Protein AF-A2FEG2-F1 (afdb_monomer_lite)

Radius of gyration: 27.49 Å; chains: 1; bounding box: 78×42×92 Å

Organism: Trichomonas vaginalis (strain ATCC PRA-98 / G3) (NCBI:txid412133)

pLDDT: mean 90.42, std 10.62, range [37.28, 98.62]

Secondary structure (DSSP, 8-state):
--HHHHHHHHHHHHHHHHHHHHHHHHHHT-SS----S--BS--HHHHHHHHHHHHHHHHHHHGGGS-THHHHHHHHHHHHHHHHHHHHHTT--BSSHHHHHHHHHHHHHHHHHHHHHHHHHH-TTS-GGGHHHHHHHHHHHHHHHHHHHHHHHHHHHHHHTSPPTT-S-HHHHHHHTT-TT-HHHHHHHHHHHHHHT-HHHHSSHHHHHHHH-GGGGGGHHHHHHHHTT-GGGHHHHHHHHHHHHT-S---HHHHHHHHHHHHHHHHHHHHHHHHHHHHHHHHHHHHHHHHHTT--S-SS---

Foldseek 3Di:
DDPVVVVVVVVVVVVVLVCVVVVLLQQLLDLDPDPDPANFVDCVLVNLLVVLVVVLVVVVVVCVVDDPVSNVVSLVVNLVSLVVSLVLLLLPGGLDLLVSLQVNLVSQLSNQLSVVVVVCVVDVVDDPVCSVVSSVVSSVVSSVVSSVSSVVVLVVLLVLLADDPPDPDLLVSLVVVVCLVDLSSLLSSQSSCLSVVRVCVVVCVSVVSLLPDPSNLVNLSVSLSSLLVPLVSLVSNVSSLVSLVPDPDDDPSSVSSSVNSVVSNVVSVVVVVVVVVVVVVVVVVVVVVCVVVCDDPDPPDDD

Sequence (303 aa):
MSISEIVVGFISYILFTYVFTAGILLKSRSVVLTNLTFPLFDSTPIVIWVLMTSFGCILSAIFKYFDTYFYVILGVVHLITTLYVCYLLTFIVFYDIWRNSICLSIGITTCALDLNFFALYGAKSLTYNYTIFVFLLVLIIAYICTTIYFVKKVKKIKNQLSYQEGVTSASEYIASLNIDTSSRRAMMYIVVGLARLGDYFVDGSLVDYIINNSSLNSTLAMLLQVVTFFPSESRKMDVLYKKLVMKRKLSFADRFLIYQVYRIKTRRLVSDTKDTLETYNKLKQKNDECKNIGCPKVCLAQT

Structure (mmCIF, N/CA/C/O backbone):
data_AF-A2FEG2-F1
#
_entry.id   AF-A2FEG2-F1
#
loop_
_atom_site.group_PDB
_atom_site.id
_atom_site.type_symbol
_atom_site.label_atom_id
_atom_site.label_alt_id
_atom_site.label_comp_id
_atom_site.label_asym_id
_atom_site.label_entity_id
_atom_site.label_seq_id
_atom_site.pdbx_PDB_ins_code
_atom_site.Cartn_x
_atom_site.Cartn_y
_atom_site.Cartn_z
_atom_site.occupancy
_atom_site.B_iso_or_equiv
_atom_site.auth_seq_id
_atom_site.auth_comp_id
_atom_site.auth_asym_id
_ato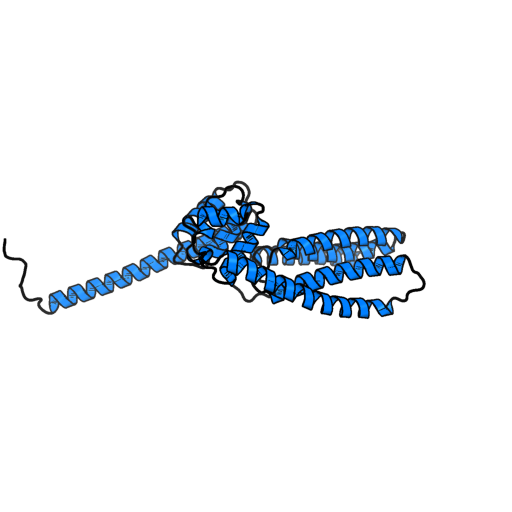m_site.auth_atom_id
_atom_site.pdbx_PDB_model_num
ATOM 1 N N . MET A 1 1 ? 6.860 15.448 -33.622 1.00 72.88 1 MET A N 1
ATOM 2 C CA . MET A 1 1 ? 6.117 15.813 -32.403 1.00 72.88 1 MET A CA 1
ATOM 3 C C . MET A 1 1 ? 6.252 17.311 -32.244 1.00 72.88 1 MET A C 1
ATOM 5 O O . MET A 1 1 ? 7.380 17.801 -32.241 1.00 72.88 1 MET A O 1
ATOM 9 N N . SER A 1 2 ? 5.140 18.038 -32.259 1.00 91.50 2 SER A N 1
ATOM 10 C CA . SER A 1 2 ? 5.163 19.497 -32.116 1.00 91.50 2 SER A CA 1
ATOM 11 C C . SER A 1 2 ? 5.507 19.884 -30.667 1.00 91.50 2 SER A C 1
ATOM 13 O O . SER A 1 2 ? 5.236 19.129 -29.734 1.00 91.50 2 SER A O 1
ATOM 15 N N . ILE A 1 3 ? 6.127 21.050 -30.445 1.00 91.12 3 ILE A N 1
ATOM 16 C CA . ILE A 1 3 ? 6.458 21.528 -29.084 1.00 91.12 3 ILE A CA 1
ATOM 17 C C . ILE A 1 3 ? 5.183 21.646 -28.229 1.00 91.12 3 ILE A C 1
ATOM 19 O O . ILE A 1 3 ? 5.195 21.326 -27.042 1.00 91.12 3 ILE A O 1
ATOM 23 N N . SER A 1 4 ? 4.063 22.034 -28.844 1.00 93.75 4 SER A N 1
ATOM 24 C CA . SER A 1 4 ? 2.752 22.104 -28.197 1.00 93.75 4 SER A CA 1
ATOM 25 C C . SER A 1 4 ? 2.272 20.746 -27.677 1.00 93.75 4 SER A C 1
ATOM 27 O O . SER A 1 4 ? 1.787 20.684 -26.551 1.00 93.75 4 SER A O 1
ATOM 29 N N . GLU A 1 5 ? 2.447 19.653 -28.430 1.00 92.69 5 GLU A N 1
ATOM 30 C CA . GLU A 1 5 ? 2.093 18.296 -27.975 1.00 92.69 5 GLU A CA 1
ATOM 31 C C . GLU A 1 5 ? 2.861 17.897 -26.709 1.00 92.69 5 GLU A C 1
ATOM 33 O O . GLU A 1 5 ? 2.271 17.351 -25.776 1.00 92.69 5 GLU A O 1
ATOM 38 N N . ILE A 1 6 ? 4.161 18.206 -26.649 1.00 89.75 6 ILE A N 1
ATOM 39 C CA . ILE A 1 6 ? 5.011 17.893 -25.489 1.00 89.75 6 ILE A CA 1
ATOM 40 C C . ILE A 1 6 ? 4.541 18.676 -24.260 1.00 89.75 6 ILE A C 1
ATOM 42 O O . ILE A 1 6 ? 4.375 18.100 -23.184 1.00 89.75 6 ILE A O 1
ATOM 46 N N . VAL A 1 7 ? 4.288 19.978 -24.423 1.00 93.31 7 VAL A N 1
ATOM 47 C CA . VAL A 1 7 ? 3.825 20.849 -23.332 1.00 93.31 7 VAL A CA 1
ATOM 48 C C . VAL A 1 7 ? 2.463 20.390 -22.807 1.00 93.31 7 VAL A C 1
ATOM 50 O O . VAL A 1 7 ? 2.292 20.229 -21.597 1.00 93.31 7 VAL A O 1
ATOM 53 N N . VAL A 1 8 ? 1.505 20.115 -23.698 1.00 95.75 8 VAL A N 1
ATOM 54 C CA . VAL A 1 8 ? 0.165 19.639 -23.317 1.00 95.75 8 VAL A CA 1
ATOM 55 C C . VAL A 1 8 ? 0.238 18.270 -22.634 1.00 95.75 8 VAL A C 1
ATOM 57 O O . VAL A 1 8 ? -0.416 18.063 -21.607 1.00 95.75 8 VAL A O 1
ATOM 60 N N . GLY A 1 9 ? 1.057 17.350 -23.150 1.00 93.31 9 GLY A N 1
ATOM 61 C CA . GLY A 1 9 ? 1.268 16.032 -22.551 1.00 93.31 9 GLY A CA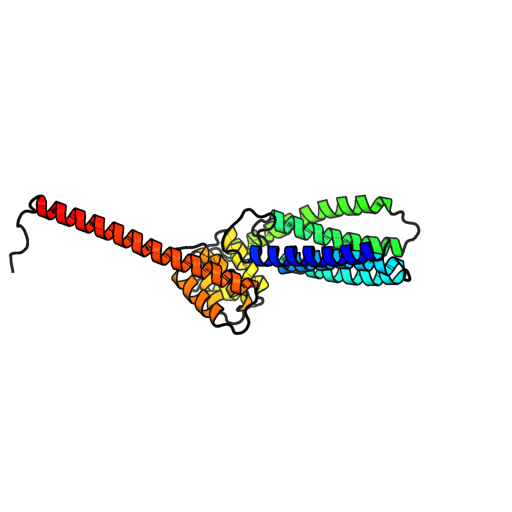 1
ATOM 62 C C . GLY A 1 9 ? 1.862 16.116 -21.144 1.00 93.31 9 GLY A C 1
ATOM 63 O O . GLY A 1 9 ? 1.381 15.445 -20.229 1.00 93.31 9 GLY A O 1
ATOM 64 N N . PHE A 1 10 ? 2.847 16.992 -20.937 1.00 93.44 10 PHE A N 1
ATOM 65 C CA . PHE A 1 10 ? 3.477 17.196 -19.633 1.00 93.44 10 PHE A CA 1
ATOM 66 C C . PHE A 1 10 ? 2.510 17.788 -18.596 1.00 93.44 10 PHE A C 1
ATOM 68 O O . PHE A 1 10 ? 2.412 17.273 -17.480 1.00 93.44 10 PHE A O 1
ATOM 75 N N . ILE A 1 11 ? 1.741 18.818 -18.971 1.00 96.56 11 ILE A N 1
ATOM 76 C CA . ILE A 1 11 ? 0.713 19.407 -18.095 1.00 96.56 11 ILE A CA 1
ATOM 77 C C . ILE A 1 11 ? -0.341 18.356 -17.730 1.00 96.56 11 ILE A C 1
ATOM 79 O O . ILE A 1 11 ? -0.701 18.215 -16.558 1.00 96.56 11 ILE A O 1
ATOM 83 N N . SER A 1 12 ? -0.795 17.578 -18.717 1.00 96.25 12 SER A N 1
ATOM 84 C CA . SER A 1 12 ? -1.767 16.502 -18.503 1.00 96.25 12 SER A CA 1
ATOM 85 C C . SER A 1 12 ? -1.227 15.458 -17.527 1.00 96.25 12 SER A C 1
ATOM 87 O O . SER A 1 12 ? -1.922 15.084 -16.584 1.00 96.25 12 SER A O 1
ATOM 89 N N . TYR A 1 13 ? 0.028 15.033 -17.692 1.00 95.69 13 TYR A N 1
ATOM 90 C CA . TYR A 1 13 ? 0.677 14.080 -16.793 1.00 95.69 13 TYR A CA 1
ATOM 91 C C . TYR A 1 13 ? 0.739 14.585 -15.345 1.00 95.69 13 TYR A C 1
ATOM 93 O O . TYR A 1 13 ? 0.378 13.840 -14.429 1.00 95.69 13 TYR A O 1
ATOM 101 N N . ILE A 1 14 ? 1.137 15.845 -15.127 1.00 96.81 14 ILE A N 1
ATOM 102 C CA . ILE A 1 14 ? 1.163 16.450 -13.785 1.00 96.81 14 ILE A CA 1
ATOM 103 C C . ILE A 1 14 ? -0.236 16.439 -13.170 1.00 96.81 14 ILE A C 1
ATOM 105 O O . ILE A 1 14 ? -0.399 16.024 -12.020 1.00 96.81 14 ILE A O 1
ATOM 109 N N . LEU A 1 15 ? -1.249 16.857 -13.933 1.00 97.44 15 LEU A N 1
ATOM 110 C CA . LEU A 1 15 ? -2.626 16.911 -13.455 1.00 97.44 15 LEU A CA 1
ATOM 111 C C . LEU A 1 15 ? -3.149 15.517 -13.084 1.00 97.44 15 LEU A C 1
ATOM 113 O O . LEU A 1 15 ? -3.659 15.334 -11.978 1.00 97.44 15 LEU A O 1
ATOM 117 N N . PHE A 1 16 ? -2.983 14.523 -13.962 1.00 96.62 16 PHE A N 1
ATOM 118 C CA . PHE A 1 16 ? -3.407 13.145 -13.693 1.00 96.62 16 PHE A CA 1
ATOM 119 C C . PHE A 1 16 ? -2.696 12.562 -12.476 1.00 96.62 16 PHE A C 1
ATOM 121 O O . PHE A 1 16 ? -3.336 11.964 -11.612 1.00 96.62 16 PHE A O 1
ATOM 128 N N . THR A 1 17 ? -1.390 12.785 -12.375 1.00 96.06 17 THR A N 1
ATOM 129 C CA . THR A 1 17 ? -0.574 12.319 -11.257 1.00 96.06 17 THR A CA 1
ATOM 130 C C . THR A 1 17 ? -1.013 12.941 -9.933 1.00 96.06 17 THR A C 1
ATOM 132 O O . THR A 1 17 ? -1.137 12.242 -8.920 1.00 96.06 17 THR A O 1
ATOM 135 N N . TYR A 1 18 ? -1.297 14.244 -9.938 1.00 96.50 18 TYR A N 1
ATOM 136 C CA . TYR A 1 18 ? -1.800 14.961 -8.774 1.00 96.50 18 TYR A CA 1
ATOM 137 C C . TYR A 1 18 ? -3.180 14.448 -8.352 1.00 96.50 18 TYR A C 1
ATOM 139 O O . TYR A 1 18 ? -3.365 14.081 -7.191 1.00 96.50 18 TYR A O 1
ATOM 147 N N . VAL A 1 19 ? -4.130 14.357 -9.290 1.00 96.44 19 VAL A N 1
ATOM 148 C CA . VAL A 1 19 ? -5.492 13.865 -9.023 1.00 96.44 19 VAL A CA 1
ATOM 149 C C . VAL A 1 19 ? -5.460 12.424 -8.514 1.00 96.44 19 VAL A C 1
ATOM 151 O O . VAL A 1 19 ? -6.143 12.105 -7.538 1.00 96.44 19 VAL A O 1
ATOM 154 N N . PHE A 1 20 ? -4.637 11.564 -9.118 1.00 95.31 20 PHE A N 1
ATOM 155 C CA . PHE A 1 20 ? -4.449 10.187 -8.671 1.00 95.31 20 PHE A CA 1
ATOM 156 C C . PHE A 1 20 ? -3.902 10.129 -7.241 1.00 95.31 20 PHE A C 1
ATOM 158 O O . PHE A 1 20 ? -4.501 9.483 -6.379 1.00 95.31 20 PHE A O 1
ATOM 165 N N . THR A 1 21 ? -2.805 10.842 -6.971 1.00 95.00 21 THR A N 1
ATOM 166 C CA . THR A 1 21 ? -2.125 10.823 -5.667 1.00 95.00 21 THR A CA 1
ATOM 167 C C . THR A 1 21 ? -3.010 11.409 -4.570 1.00 95.00 21 THR A C 1
ATOM 169 O O . THR A 1 21 ? -3.198 10.786 -3.525 1.00 95.00 21 THR A O 1
ATOM 172 N N . ALA A 1 22 ? -3.623 12.570 -4.807 1.00 94.88 22 ALA A N 1
ATOM 173 C CA . ALA A 1 22 ? -4.565 13.170 -3.868 1.00 94.88 22 ALA A CA 1
ATOM 174 C C . ALA A 1 22 ? -5.774 12.251 -3.641 1.00 94.88 22 ALA A C 1
ATOM 176 O O . ALA A 1 22 ? -6.157 11.995 -2.498 1.00 94.88 22 ALA A O 1
ATOM 177 N N . GLY A 1 23 ? -6.334 11.691 -4.716 1.00 93.69 23 GLY A N 1
ATOM 178 C CA . GLY A 1 23 ? -7.472 10.784 -4.655 1.00 93.69 23 GLY A CA 1
ATOM 179 C C . GLY A 1 23 ? -7.190 9.534 -3.824 1.00 93.69 23 GLY A C 1
ATOM 180 O O . GLY A 1 23 ? -7.991 9.195 -2.952 1.00 93.69 23 GLY A O 1
ATOM 181 N N . ILE A 1 24 ? -6.060 8.856 -4.047 1.00 93.12 24 ILE A N 1
ATOM 182 C CA . ILE A 1 24 ? -5.718 7.631 -3.312 1.00 93.12 24 ILE A CA 1
ATOM 183 C C . ILE A 1 24 ? -5.324 7.917 -1.858 1.00 93.12 24 ILE A C 1
ATOM 185 O O . ILE A 1 24 ? -5.723 7.163 -0.970 1.00 93.12 24 ILE A O 1
ATOM 189 N N . LEU A 1 25 ? -4.634 9.032 -1.584 1.00 92.56 25 LEU A N 1
ATOM 190 C CA . LEU A 1 25 ? -4.313 9.464 -0.219 1.00 92.56 25 LEU A CA 1
ATOM 191 C C . LEU A 1 25 ? -5.591 9.713 0.589 1.00 92.56 25 LEU A C 1
ATOM 193 O O . LEU A 1 25 ? -5.758 9.140 1.668 1.00 92.56 25 LEU A O 1
ATOM 197 N N . LEU A 1 26 ? -6.520 10.505 0.044 1.00 92.56 26 LEU A N 1
ATOM 198 C CA . LEU A 1 26 ? -7.795 10.816 0.696 1.00 92.56 26 LEU A CA 1
ATOM 199 C C . LEU A 1 26 ? -8.659 9.563 0.878 1.00 92.56 26 LEU A C 1
ATOM 201 O O . LEU A 1 26 ? -9.206 9.348 1.959 1.00 92.56 26 LEU A O 1
ATOM 205 N N . LYS A 1 27 ? -8.738 8.700 -0.143 1.00 91.50 27 LYS A N 1
ATOM 206 C CA . LYS A 1 27 ? -9.468 7.424 -0.061 1.00 91.50 27 LYS A CA 1
ATOM 207 C C . LYS A 1 27 ? -8.889 6.504 1.015 1.00 91.50 27 LYS A C 1
ATOM 209 O O . LYS A 1 27 ? -9.656 5.947 1.794 1.00 91.50 27 LYS A O 1
ATOM 214 N N . SER A 1 28 ? -7.561 6.400 1.108 1.00 91.12 28 SER A N 1
ATOM 215 C CA . SER A 1 28 ? -6.892 5.544 2.100 1.00 91.12 28 SER A CA 1
ATOM 216 C C . SER A 1 28 ? -7.115 5.987 3.549 1.00 91.12 28 SER A C 1
ATOM 218 O O . SER A 1 28 ? -7.099 5.164 4.462 1.00 91.12 28 SER A O 1
ATOM 220 N N . ARG A 1 29 ? -7.386 7.281 3.761 1.00 91.31 29 ARG A N 1
ATOM 221 C CA . ARG A 1 29 ? -7.702 7.876 5.068 1.00 91.31 29 ARG A CA 1
ATOM 222 C C . ARG A 1 29 ? -9.195 8.091 5.312 1.00 91.31 29 ARG A C 1
ATOM 224 O O . ARG A 1 29 ? -9.559 8.715 6.303 1.00 91.31 29 ARG A O 1
ATOM 231 N N . SER A 1 30 ? -10.059 7.575 4.442 1.00 91.50 30 SER A N 1
ATOM 232 C CA . SER A 1 30 ? -11.500 7.728 4.602 1.00 91.50 30 SER A CA 1
ATOM 233 C C . SER A 1 30 ? -12.045 6.852 5.733 1.00 91.50 30 SER A C 1
ATOM 235 O O . SER A 1 30 ? -11.798 5.647 5.780 1.00 91.50 30 SER A O 1
ATOM 237 N N . VAL A 1 31 ? -12.864 7.435 6.607 1.00 89.06 31 VAL A N 1
ATOM 238 C CA . VAL A 1 31 ? -13.652 6.719 7.638 1.00 89.06 31 VAL A CA 1
ATOM 239 C C . VAL A 1 31 ? -14.919 6.055 7.084 1.00 89.06 31 VAL A C 1
ATOM 241 O O . VAL A 1 31 ? -15.768 5.594 7.842 1.00 89.06 31 VAL A O 1
ATOM 244 N N . VAL A 1 32 ? -15.086 6.028 5.762 1.00 85.38 32 VAL A N 1
ATOM 245 C CA . VAL A 1 32 ? -16.184 5.319 5.102 1.00 85.38 32 VAL A CA 1
ATOM 246 C C . VAL A 1 32 ? -15.598 4.133 4.354 1.00 85.38 32 VAL A C 1
ATOM 248 O O . VAL A 1 32 ? -14.846 4.318 3.392 1.00 85.38 32 VAL A O 1
ATOM 251 N N . LEU A 1 33 ? -15.975 2.925 4.781 1.00 76.69 33 LEU A N 1
ATOM 252 C CA . LEU A 1 33 ? -15.709 1.696 4.041 1.00 76.69 33 LEU A CA 1
ATOM 253 C C . LEU A 1 33 ? -16.520 1.742 2.748 1.00 76.69 33 LEU A C 1
ATOM 255 O O . LEU A 1 33 ? -17.705 1.434 2.703 1.00 76.69 33 LEU A O 1
ATOM 259 N N . THR A 1 34 ? -15.876 2.217 1.695 1.00 74.12 34 THR A N 1
ATOM 260 C CA . THR A 1 34 ? -16.434 2.233 0.349 1.00 74.12 34 THR A CA 1
ATOM 261 C C . THR A 1 34 ? -15.883 1.026 -0.393 1.00 74.12 34 THR A C 1
ATOM 263 O O . THR A 1 34 ? -14.714 0.675 -0.221 1.00 74.12 34 THR A O 1
ATOM 266 N N . ASN A 1 35 ? -16.711 0.385 -1.224 1.00 72.12 35 ASN A N 1
ATOM 267 C CA . ASN A 1 35 ? -16.273 -0.702 -2.101 1.00 72.12 35 ASN A CA 1
ATOM 268 C C . ASN A 1 35 ? -15.453 -0.129 -3.270 1.00 72.12 35 ASN A C 1
ATOM 270 O O . ASN A 1 35 ? -15.863 -0.135 -4.427 1.00 72.12 35 ASN A O 1
ATOM 274 N N . LEU A 1 36 ? -14.320 0.481 -2.934 1.00 74.06 36 LEU A N 1
ATOM 275 C CA . LEU A 1 36 ? -13.374 1.026 -3.887 1.00 74.06 36 LEU A CA 1
ATOM 276 C C . LEU A 1 36 ? -12.556 -0.112 -4.488 1.00 74.06 36 LEU A C 1
ATOM 278 O O . LEU A 1 36 ? -12.330 -1.149 -3.857 1.00 74.06 36 LEU A O 1
ATOM 282 N N . THR A 1 37 ? -12.030 0.142 -5.684 1.00 69.62 37 THR A N 1
ATOM 283 C CA . THR A 1 37 ? -11.063 -0.730 -6.361 1.00 69.62 37 THR A CA 1
ATOM 284 C C . THR A 1 37 ? -9.875 -1.067 -5.455 1.00 69.62 37 THR A C 1
ATOM 286 O O . THR A 1 37 ? -9.398 -2.197 -5.457 1.00 69.62 37 THR A O 1
ATOM 289 N N . PHE A 1 38 ? -9.447 -0.107 -4.623 1.00 73.75 38 PHE A N 1
ATOM 290 C CA . PHE A 1 38 ? -8.316 -0.250 -3.710 1.00 73.75 38 PHE A CA 1
ATOM 291 C C . PHE A 1 38 ? -8.652 0.271 -2.304 1.00 73.75 38 PHE A C 1
ATOM 293 O O . PHE A 1 38 ? -8.465 1.452 -2.011 1.00 73.75 38 PHE A O 1
ATOM 300 N N . PRO A 1 39 ? -9.162 -0.583 -1.416 1.00 82.94 39 PRO A N 1
ATOM 301 C CA . PRO A 1 39 ? -9.424 -0.237 -0.046 1.00 82.94 39 PRO A CA 1
ATOM 302 C C . PRO A 1 39 ? -8.238 -0.684 0.787 1.00 82.94 39 PRO A C 1
ATOM 304 O O . PRO A 1 39 ? -7.954 -1.865 1.008 1.00 82.94 39 PRO A O 1
ATOM 307 N N . LEU A 1 40 ? -7.491 0.324 1.166 1.00 89.81 40 LEU A N 1
ATOM 308 C CA . LEU A 1 40 ? -6.163 0.184 1.696 1.00 89.81 40 LEU A CA 1
ATOM 309 C C . LEU A 1 40 ? -5.988 1.271 2.743 1.00 89.81 40 LEU A C 1
ATOM 311 O O . LEU A 1 40 ? -6.489 2.381 2.568 1.00 89.81 40 LEU A O 1
ATOM 315 N N . PHE A 1 41 ? -5.281 0.957 3.819 1.00 85.94 41 PHE A N 1
ATOM 316 C CA . PHE A 1 41 ? -5.027 1.928 4.884 1.00 85.94 41 PHE A CA 1
ATOM 317 C C . PHE A 1 41 ? -3.686 2.664 4.711 1.00 85.94 41 PHE A C 1
ATOM 319 O O . PHE A 1 41 ? -3.469 3.707 5.335 1.00 85.94 41 PHE A O 1
ATOM 326 N N . ASP A 1 42 ? -2.793 2.142 3.863 1.00 90.50 42 ASP A N 1
ATOM 327 C CA . ASP A 1 42 ? -1.518 2.765 3.494 1.00 90.50 42 ASP A CA 1
ATOM 328 C C . ASP A 1 42 ? -1.348 2.817 1.968 1.00 90.50 42 ASP A C 1
ATOM 330 O O . ASP A 1 42 ? -1.072 1.813 1.318 1.00 90.50 42 ASP A O 1
ATOM 334 N N . SER A 1 43 ? -1.526 4.002 1.382 1.00 93.31 43 SER A N 1
ATOM 335 C CA . SER A 1 43 ? -1.426 4.244 -0.070 1.00 93.31 43 SER A CA 1
ATOM 336 C C . SER A 1 43 ? 0.006 4.310 -0.576 1.00 93.31 43 SER A C 1
ATOM 338 O O . SER A 1 43 ? 0.215 4.243 -1.788 1.00 93.31 43 SER A O 1
ATOM 340 N N . THR A 1 44 ? 0.986 4.389 0.324 1.00 94.19 44 THR A N 1
ATOM 341 C CA . THR A 1 44 ? 2.402 4.582 0.001 1.00 94.19 44 THR A CA 1
ATOM 342 C C . THR A 1 44 ? 2.930 3.644 -1.094 1.00 94.19 44 THR A C 1
ATOM 344 O O . THR A 1 44 ? 3.437 4.160 -2.090 1.00 94.19 44 THR A O 1
ATOM 347 N N . PRO A 1 45 ? 2.808 2.301 -0.995 1.00 96.06 45 PRO A N 1
ATOM 348 C CA . PRO A 1 45 ? 3.349 1.404 -2.019 1.00 96.06 45 PRO A CA 1
ATOM 349 C C . PRO A 1 45 ? 2.717 1.613 -3.397 1.00 96.06 45 PRO A C 1
ATOM 351 O O . PRO A 1 45 ? 3.419 1.570 -4.400 1.00 96.06 45 PRO A O 1
ATOM 354 N N . ILE A 1 46 ? 1.410 1.882 -3.451 1.00 95.75 46 ILE A N 1
ATOM 355 C CA . ILE A 1 46 ? 0.687 2.087 -4.713 1.00 95.75 46 ILE A CA 1
ATOM 356 C C . ILE A 1 46 ? 1.059 3.430 -5.346 1.00 95.75 46 ILE A C 1
ATOM 358 O O . ILE A 1 46 ? 1.281 3.495 -6.552 1.00 95.75 46 ILE A O 1
ATOM 362 N N . VAL A 1 47 ? 1.180 4.488 -4.539 1.00 96.12 47 VAL A N 1
ATOM 363 C CA . VAL A 1 47 ? 1.624 5.808 -5.010 1.00 96.12 47 VAL A CA 1
ATOM 364 C C . VAL A 1 47 ? 3.046 5.731 -5.556 1.00 96.12 47 VAL A C 1
ATOM 366 O O . VAL A 1 47 ? 3.268 6.144 -6.689 1.00 96.12 47 VAL A O 1
ATOM 369 N N . ILE A 1 48 ? 3.992 5.165 -4.796 1.00 97.31 48 ILE A N 1
ATOM 370 C CA . ILE A 1 48 ? 5.387 5.024 -5.244 1.00 97.31 48 ILE A CA 1
ATOM 371 C C . ILE A 1 48 ? 5.439 4.251 -6.558 1.00 97.31 48 ILE A C 1
ATOM 373 O O . ILE A 1 48 ? 6.101 4.691 -7.491 1.00 97.31 48 ILE A O 1
ATOM 377 N N . TRP A 1 49 ? 4.713 3.137 -6.655 1.00 96.50 49 TRP A N 1
ATOM 378 C CA . TRP A 1 49 ? 4.716 2.321 -7.860 1.00 96.50 49 TRP A CA 1
ATOM 379 C C . TRP A 1 49 ? 4.208 3.082 -9.086 1.00 96.50 49 TRP A C 1
ATOM 381 O O . TRP A 1 49 ? 4.916 3.174 -10.087 1.00 96.50 49 TRP A O 1
ATOM 391 N N . VAL A 1 50 ? 3.018 3.683 -9.001 1.00 95.69 50 VAL A N 1
ATOM 392 C CA . VAL A 1 50 ? 2.420 4.396 -10.139 1.00 95.69 50 VAL A CA 1
ATOM 393 C C . VAL A 1 50 ? 3.282 5.583 -10.562 1.00 95.69 50 VAL A C 1
ATOM 395 O O . VAL A 1 50 ? 3.519 5.756 -11.757 1.00 95.69 50 VAL A O 1
ATOM 398 N N . LEU A 1 51 ? 3.798 6.366 -9.609 1.00 96.69 51 LEU A N 1
ATOM 399 C CA . LEU A 1 51 ? 4.687 7.493 -9.903 1.00 96.69 51 LEU A CA 1
ATOM 400 C C . LEU A 1 51 ? 5.970 7.035 -10.594 1.00 96.69 51 LEU A C 1
ATOM 402 O O . LEU A 1 51 ? 6.359 7.608 -11.606 1.00 96.69 51 LEU A O 1
ATOM 406 N N . MET A 1 52 ? 6.615 5.993 -10.074 1.00 96.62 52 MET A N 1
ATOM 407 C CA . MET A 1 52 ? 7.912 5.545 -10.575 1.00 96.62 52 MET A CA 1
ATOM 408 C C . MET A 1 52 ? 7.809 4.873 -11.938 1.00 96.62 52 MET A C 1
ATOM 410 O O . MET A 1 52 ? 8.632 5.154 -12.807 1.00 96.62 52 MET A O 1
ATOM 414 N N . THR A 1 53 ? 6.790 4.044 -12.168 1.00 96.06 53 THR A N 1
ATOM 415 C CA . THR A 1 53 ? 6.581 3.415 -13.478 1.00 96.06 53 THR A CA 1
ATOM 416 C C . THR A 1 53 ? 6.173 4.448 -14.528 1.00 96.06 53 THR A C 1
ATOM 418 O O . THR A 1 53 ? 6.745 4.464 -15.614 1.00 96.06 53 THR A O 1
ATOM 421 N N . SER A 1 54 ? 5.247 5.360 -14.214 1.00 96.50 54 SER A N 1
ATOM 422 C CA . SER A 1 54 ? 4.817 6.382 -15.181 1.00 96.50 54 SER A CA 1
ATOM 423 C C . SER A 1 54 ? 5.914 7.408 -15.492 1.00 96.50 54 SER A C 1
ATOM 425 O O . SER A 1 54 ? 6.131 7.738 -16.660 1.00 96.50 54 SER A O 1
ATOM 427 N N . PHE A 1 55 ? 6.684 7.835 -14.487 1.00 95.69 55 PHE A N 1
ATOM 428 C CA . PHE A 1 55 ? 7.870 8.663 -14.697 1.00 95.69 55 PHE A CA 1
ATOM 429 C C . PHE A 1 55 ? 8.954 7.916 -15.485 1.00 95.69 55 PHE A C 1
ATOM 431 O O . PHE A 1 55 ? 9.563 8.488 -16.390 1.00 95.69 55 PHE A O 1
ATOM 438 N N . GLY A 1 56 ? 9.142 6.623 -15.208 1.00 95.75 56 GLY A N 1
ATOM 439 C CA . GLY A 1 56 ? 10.022 5.742 -15.972 1.00 95.75 56 GLY A CA 1
ATOM 440 C C . GLY A 1 56 ? 9.649 5.681 -17.454 1.00 95.75 56 GLY A C 1
ATOM 441 O O . GLY A 1 56 ? 10.529 5.794 -18.305 1.00 95.75 56 GLY A O 1
ATOM 442 N N . CYS A 1 57 ? 8.356 5.610 -17.791 1.00 94.94 57 CYS A N 1
ATOM 443 C CA . CYS A 1 57 ? 7.900 5.677 -19.182 1.00 94.94 57 CYS A CA 1
ATOM 444 C C . CYS A 1 57 ? 8.305 6.997 -19.860 1.00 94.94 57 CYS A C 1
ATOM 446 O O . CYS A 1 57 ? 8.816 6.970 -20.981 1.00 94.94 57 CYS A O 1
ATOM 448 N N . ILE A 1 58 ? 8.151 8.140 -19.182 1.00 94.19 58 ILE A N 1
ATOM 449 C CA . ILE A 1 58 ? 8.564 9.451 -19.717 1.00 94.19 58 ILE A CA 1
ATOM 450 C C . ILE A 1 58 ? 10.080 9.491 -19.937 1.00 94.19 58 ILE A C 1
ATOM 452 O O . ILE A 1 58 ? 10.535 9.847 -21.026 1.00 94.19 58 ILE A O 1
ATOM 456 N N . LEU A 1 59 ? 10.868 9.076 -18.940 1.00 95.25 59 LEU A N 1
ATOM 457 C CA . LEU A 1 59 ? 12.325 9.026 -19.065 1.00 95.25 59 LEU A CA 1
ATOM 458 C C . LEU A 1 59 ? 12.773 8.092 -20.191 1.00 95.25 59 LEU A C 1
ATOM 460 O O . LEU A 1 59 ? 13.675 8.447 -20.943 1.00 95.25 59 LEU A O 1
ATOM 464 N N . SER A 1 60 ? 12.115 6.945 -20.370 1.00 94.75 60 SER A N 1
ATOM 465 C CA . SER A 1 60 ? 12.438 6.000 -21.446 1.00 94.75 60 SER A CA 1
ATOM 466 C C . SER A 1 60 ? 12.235 6.597 -22.846 1.00 94.75 60 SER A C 1
ATOM 468 O O . SER A 1 60 ? 12.985 6.279 -23.772 1.00 94.75 60 SER A O 1
ATOM 470 N N . ALA A 1 61 ? 11.262 7.503 -22.999 1.00 92.25 61 ALA A N 1
ATOM 471 C CA . ALA A 1 61 ? 11.029 8.221 -24.247 1.00 92.25 61 ALA A CA 1
ATOM 472 C C . ALA A 1 61 ? 12.115 9.279 -24.503 1.00 92.25 61 ALA A C 1
ATOM 474 O O . ALA A 1 61 ? 12.565 9.427 -25.637 1.00 92.25 61 ALA A O 1
ATOM 475 N N . ILE A 1 62 ? 12.571 9.973 -23.454 1.00 92.25 62 ILE A N 1
ATOM 476 C CA . ILE A 1 62 ? 13.670 10.950 -23.535 1.00 92.25 62 ILE A CA 1
ATOM 477 C C . ILE A 1 62 ? 15.001 10.243 -23.823 1.00 92.25 62 ILE A C 1
ATOM 479 O O . ILE A 1 62 ? 15.760 10.679 -24.685 1.00 92.25 62 ILE A O 1
ATOM 483 N N . PHE A 1 63 ? 15.273 9.117 -23.163 1.00 95.19 63 PHE A N 1
ATOM 484 C CA . PHE A 1 63 ? 16.510 8.347 -23.332 1.00 95.19 63 PHE A CA 1
ATOM 485 C C . PHE A 1 63 ? 16.667 7.713 -24.713 1.00 95.19 63 PHE A C 1
ATOM 487 O O . PHE A 1 63 ? 17.765 7.296 -25.060 1.00 95.19 63 PHE A O 1
ATOM 494 N N . LYS A 1 64 ? 15.627 7.746 -25.554 1.00 92.88 64 LYS A N 1
ATOM 495 C CA . LYS A 1 64 ? 15.721 7.342 -26.962 1.00 92.88 64 LYS A CA 1
ATOM 496 C C . LYS A 1 64 ? 16.687 8.207 -27.772 1.00 92.88 64 LYS A C 1
ATOM 498 O O . LYS A 1 64 ? 17.197 7.748 -28.788 1.00 92.88 64 LYS A O 1
ATOM 503 N N . TYR A 1 65 ? 16.920 9.446 -27.337 1.00 94.44 65 TYR A N 1
ATOM 504 C CA . TYR A 1 65 ? 17.868 10.370 -27.968 1.00 94.44 65 TYR A CA 1
ATOM 505 C C . TYR A 1 65 ? 19.303 10.217 -27.450 1.00 94.44 65 TYR A C 1
ATOM 507 O O . TYR A 1 65 ? 20.199 10.897 -27.941 1.00 94.44 65 TYR A O 1
ATOM 515 N N . PHE A 1 66 ? 19.516 9.355 -26.456 1.00 96.06 66 PHE A N 1
ATOM 516 C CA . PHE A 1 66 ? 20.808 9.112 -25.832 1.00 96.06 66 PHE A CA 1
ATOM 517 C C . PHE A 1 66 ? 21.288 7.688 -26.126 1.00 96.06 66 PHE A C 1
ATOM 519 O O . PHE A 1 66 ? 20.579 6.866 -26.710 1.00 96.06 66 PHE A O 1
ATOM 526 N N . ASP A 1 67 ? 22.509 7.390 -25.695 1.00 96.62 67 ASP A N 1
ATOM 527 C CA . ASP A 1 67 ? 23.095 6.068 -25.845 1.00 96.62 67 ASP A CA 1
ATOM 528 C C . ASP A 1 67 ? 22.328 4.989 -25.071 1.00 96.62 67 ASP A C 1
ATOM 530 O O . ASP A 1 67 ? 21.716 5.209 -24.022 1.00 96.62 67 ASP A O 1
ATOM 534 N N . THR A 1 68 ? 22.420 3.759 -25.569 1.00 93.81 68 THR A N 1
ATOM 535 C CA . THR A 1 68 ? 21.647 2.615 -25.065 1.00 93.81 68 THR A CA 1
ATOM 536 C C . THR A 1 68 ? 21.890 2.284 -23.587 1.00 93.81 68 THR A C 1
ATOM 538 O O . THR A 1 68 ? 20.994 1.750 -22.931 1.00 93.81 68 THR A O 1
ATOM 541 N N . TYR A 1 69 ? 23.043 2.652 -23.017 1.00 94.81 69 TYR A N 1
ATOM 542 C CA . TYR A 1 69 ? 23.343 2.406 -21.603 1.00 94.81 69 TYR A CA 1
ATOM 543 C C . TYR A 1 69 ? 22.421 3.183 -20.645 1.00 94.81 69 TYR A C 1
ATOM 545 O O . TYR A 1 69 ? 22.206 2.738 -19.515 1.00 94.81 69 TYR A O 1
ATOM 553 N N . PHE A 1 70 ? 21.811 4.296 -21.079 1.00 96.19 70 PHE A N 1
ATOM 554 C CA . PHE A 1 70 ? 20.837 5.029 -20.261 1.00 96.19 70 PHE A CA 1
ATOM 555 C C . PHE A 1 70 ? 19.591 4.189 -19.948 1.00 96.19 70 PHE A C 1
ATOM 557 O O . PHE A 1 70 ? 19.046 4.285 -18.847 1.00 96.19 70 PHE A O 1
ATOM 564 N N . TYR A 1 71 ? 19.175 3.305 -20.862 1.00 94.44 71 TYR A N 1
ATOM 565 C CA . TYR A 1 71 ? 18.076 2.368 -20.610 1.00 94.44 71 TYR A CA 1
ATOM 566 C C . TYR A 1 71 ? 18.426 1.335 -19.542 1.00 94.44 71 TYR A C 1
ATOM 568 O O . TYR A 1 71 ? 17.569 0.967 -18.742 1.00 94.44 71 TYR A O 1
ATOM 576 N N . VAL A 1 72 ? 19.686 0.900 -19.492 1.00 95.62 72 VAL A N 1
ATOM 577 C CA . VAL A 1 72 ? 20.164 -0.022 -18.456 1.00 95.62 72 VAL A CA 1
ATOM 578 C C . VAL A 1 72 ? 20.108 0.656 -17.089 1.00 95.62 72 VAL A C 1
ATOM 580 O O . VAL A 1 72 ? 19.560 0.083 -16.151 1.00 95.62 72 VAL A O 1
ATOM 583 N N . ILE A 1 73 ? 20.590 1.901 -16.984 1.00 96.62 73 ILE A N 1
ATOM 584 C CA . ILE A 1 73 ? 20.523 2.685 -15.739 1.00 96.62 73 ILE A CA 1
ATOM 585 C C . ILE A 1 73 ? 19.067 2.854 -15.287 1.00 96.62 73 ILE A C 1
ATOM 587 O O . ILE A 1 73 ? 18.748 2.606 -14.122 1.00 96.62 73 ILE A O 1
ATOM 591 N N . LEU A 1 74 ? 18.171 3.227 -16.207 1.00 96.88 74 LEU A N 1
ATOM 592 C CA . LEU A 1 74 ? 16.747 3.380 -15.910 1.00 96.88 74 LEU A CA 1
ATOM 593 C C . LEU A 1 74 ? 16.114 2.067 -15.435 1.00 96.88 74 LEU A C 1
ATOM 595 O O . LEU A 1 74 ? 15.394 2.067 -14.437 1.00 96.88 74 LEU A O 1
ATOM 599 N N . GLY A 1 75 ? 16.423 0.953 -16.105 1.00 96.75 75 GLY A N 1
ATOM 600 C CA . GLY A 1 75 ? 15.968 -0.379 -15.714 1.00 96.75 75 GLY A CA 1
ATOM 601 C C . GLY A 1 75 ? 16.439 -0.764 -14.311 1.00 96.75 75 GLY A C 1
ATOM 602 O O . GLY A 1 75 ? 15.667 -1.327 -13.541 1.00 96.75 75 GLY A O 1
ATOM 603 N N . VAL A 1 76 ? 17.677 -0.419 -13.931 1.00 97.88 76 VAL A N 1
ATOM 604 C CA . VAL A 1 76 ? 18.217 -0.735 -12.594 1.00 97.88 76 VAL A CA 1
ATOM 605 C C . VAL A 1 76 ? 17.480 0.058 -11.518 1.00 97.88 76 VAL A C 1
ATOM 607 O O . VAL A 1 76 ? 17.063 -0.510 -10.507 1.00 97.88 76 VAL A O 1
ATOM 610 N N . VAL A 1 77 ? 17.266 1.357 -11.742 1.00 97.88 77 VAL A N 1
ATOM 611 C CA . VAL A 1 77 ? 16.497 2.207 -10.818 1.00 97.88 77 VAL A CA 1
ATOM 612 C C . VAL A 1 77 ? 15.054 1.706 -10.689 1.00 97.88 77 VAL A C 1
ATOM 614 O O . VAL A 1 77 ? 14.525 1.635 -9.573 1.00 97.88 77 VAL A O 1
ATOM 617 N N . HIS A 1 78 ? 14.427 1.320 -11.804 1.00 98.12 78 HIS A N 1
ATOM 618 C CA . HIS A 1 78 ? 13.073 0.768 -11.817 1.00 98.12 78 HIS A CA 1
ATOM 619 C C . HIS A 1 78 ? 12.986 -0.561 -11.051 1.00 98.12 78 HIS A C 1
ATOM 621 O O . HIS A 1 78 ? 12.113 -0.703 -10.191 1.00 98.12 78 HIS A O 1
ATOM 627 N N . LEU A 1 79 ? 13.935 -1.479 -11.258 1.00 98.25 79 LEU A N 1
ATOM 628 C CA . LEU A 1 79 ? 13.993 -2.761 -10.553 1.00 98.25 79 LEU A CA 1
ATOM 629 C C . LEU A 1 79 ? 14.166 -2.572 -9.041 1.00 98.25 79 LEU A C 1
ATOM 631 O O . LEU A 1 79 ? 13.409 -3.147 -8.259 1.00 98.25 79 LEU A O 1
ATOM 635 N N . ILE A 1 80 ? 15.118 -1.735 -8.608 1.00 98.50 80 ILE A N 1
ATOM 636 C CA . ILE A 1 80 ? 15.349 -1.456 -7.178 1.00 98.50 80 ILE A CA 1
ATOM 637 C C . ILE A 1 80 ? 14.082 -0.885 -6.533 1.00 98.50 80 ILE A C 1
ATOM 639 O O . ILE A 1 80 ? 13.676 -1.306 -5.445 1.00 98.50 80 ILE A O 1
ATOM 643 N N . THR A 1 81 ? 13.425 0.051 -7.216 1.00 98.19 81 THR A N 1
ATOM 644 C CA . THR A 1 81 ? 12.213 0.687 -6.695 1.00 98.19 81 THR A CA 1
ATOM 645 C C . THR A 1 81 ? 11.038 -0.291 -6.641 1.00 98.19 81 THR A C 1
ATOM 647 O O . THR A 1 81 ? 10.302 -0.314 -5.654 1.00 98.19 81 THR A O 1
ATOM 650 N N . THR A 1 82 ? 10.894 -1.157 -7.645 1.00 98.25 82 THR A N 1
ATOM 651 C CA . THR A 1 82 ? 9.862 -2.203 -7.678 1.00 98.25 82 THR A CA 1
ATOM 652 C C . THR A 1 82 ? 10.096 -3.254 -6.590 1.00 98.25 82 THR A C 1
ATOM 654 O O . THR A 1 82 ? 9.145 -3.659 -5.918 1.00 98.25 82 THR A O 1
ATOM 657 N N . LEU A 1 83 ? 11.348 -3.642 -6.324 1.00 98.50 83 LEU A N 1
ATOM 658 C CA . LEU A 1 83 ? 11.699 -4.514 -5.196 1.00 98.50 83 LEU A CA 1
ATOM 659 C C . LEU A 1 83 ? 11.325 -3.876 -3.853 1.00 98.50 83 LEU A C 1
ATOM 661 O O . LEU A 1 83 ? 10.760 -4.548 -2.984 1.00 98.50 83 LEU A O 1
ATOM 665 N N . TYR A 1 84 ? 11.568 -2.573 -3.692 1.00 98.31 84 TYR A N 1
ATOM 666 C CA . TYR A 1 84 ? 11.138 -1.838 -2.504 1.00 98.31 84 TYR A CA 1
ATOM 667 C C . TYR A 1 84 ? 9.607 -1.814 -2.361 1.00 98.31 84 TYR A C 1
ATOM 669 O O . TYR A 1 84 ? 9.091 -2.085 -1.275 1.00 98.31 84 TYR A O 1
ATOM 677 N N . VAL A 1 85 ? 8.859 -1.578 -3.446 1.00 98.19 85 VAL A N 1
ATOM 678 C CA . VAL A 1 85 ? 7.386 -1.675 -3.446 1.00 98.19 85 VAL A CA 1
ATOM 679 C C . VAL A 1 85 ? 6.923 -3.086 -3.068 1.00 98.19 85 VAL A C 1
ATOM 681 O O . VAL A 1 85 ? 6.038 -3.224 -2.222 1.00 98.19 85 VAL A O 1
ATOM 684 N N . CYS A 1 86 ? 7.538 -4.136 -3.620 1.00 98.38 86 CYS A N 1
ATOM 685 C CA . CYS A 1 86 ? 7.224 -5.523 -3.270 1.00 98.38 86 CYS A CA 1
ATOM 686 C C . CYS A 1 86 ? 7.436 -5.784 -1.775 1.00 98.38 86 CYS A C 1
ATOM 688 O O . CYS A 1 86 ? 6.563 -6.362 -1.126 1.00 98.38 86 CYS A O 1
ATOM 690 N N . TYR A 1 87 ? 8.546 -5.298 -1.209 1.00 98.00 87 TYR A N 1
ATOM 691 C CA . TYR A 1 87 ? 8.806 -5.363 0.229 1.00 98.00 87 TYR A CA 1
ATOM 692 C C . TYR A 1 87 ? 7.692 -4.685 1.041 1.00 98.00 87 TYR A C 1
ATOM 694 O O . TYR A 1 87 ? 7.178 -5.286 1.987 1.00 98.00 87 TYR A O 1
ATOM 702 N N . LEU A 1 88 ? 7.255 -3.483 0.652 1.00 97.00 88 LEU A N 1
ATOM 703 C CA . LEU A 1 88 ? 6.148 -2.784 1.316 1.00 97.00 88 LEU A CA 1
ATOM 704 C C . LEU A 1 88 ? 4.822 -3.555 1.226 1.00 97.00 88 LEU A C 1
ATOM 706 O O . LEU A 1 88 ? 4.101 -3.654 2.220 1.00 97.00 88 LEU A O 1
ATOM 710 N N . LEU A 1 89 ? 4.515 -4.148 0.071 1.00 96.94 89 LEU A N 1
ATOM 711 C CA . LEU A 1 89 ? 3.295 -4.938 -0.131 1.00 96.94 89 LEU A CA 1
ATOM 712 C C . LEU A 1 89 ? 3.252 -6.202 0.741 1.00 96.94 89 LEU A C 1
ATOM 714 O O . LEU A 1 89 ? 2.164 -6.692 1.051 1.00 96.94 89 LEU A O 1
ATOM 718 N N . THR A 1 90 ? 4.396 -6.703 1.223 1.00 97.31 90 THR A N 1
ATOM 719 C CA . THR A 1 90 ? 4.404 -7.835 2.164 1.00 97.31 90 THR A CA 1
ATOM 720 C C . THR A 1 90 ? 3.726 -7.518 3.505 1.00 97.31 90 THR A C 1
ATOM 722 O O . THR A 1 90 ? 3.350 -8.450 4.220 1.00 97.31 90 THR A O 1
ATOM 725 N N . PHE A 1 91 ? 3.514 -6.244 3.855 1.00 96.25 91 PHE A N 1
ATOM 726 C CA . PHE A 1 91 ? 2.897 -5.810 5.117 1.00 96.25 91 PHE A CA 1
ATOM 727 C C . PHE A 1 91 ? 1.355 -5.775 5.107 1.00 96.25 91 PHE A C 1
ATOM 729 O O . PHE A 1 91 ? 0.769 -5.152 5.983 1.00 96.25 91 PHE A O 1
ATOM 736 N N . ILE A 1 92 ? 0.694 -6.477 4.177 1.00 95.75 92 ILE A N 1
ATOM 737 C CA . ILE A 1 92 ? -0.778 -6.624 4.112 1.00 95.75 92 ILE A CA 1
ATOM 738 C C . ILE A 1 92 ? -1.475 -5.257 4.097 1.00 95.75 92 ILE A C 1
ATOM 740 O O . ILE A 1 92 ? -2.083 -4.803 5.064 1.00 95.75 92 ILE A O 1
ATOM 744 N N . VAL A 1 93 ? -1.349 -4.580 2.966 1.00 93.62 93 VAL A N 1
ATOM 745 C CA . VAL A 1 93 ? -1.804 -3.198 2.781 1.00 93.62 93 VAL A CA 1
ATOM 746 C C . VAL A 1 93 ? -3.321 -3.120 2.559 1.00 93.62 93 VAL A C 1
ATOM 748 O O . VAL A 1 93 ? -3.959 -2.120 2.899 1.00 93.62 93 VAL A O 1
ATOM 751 N N . PHE A 1 94 ? -3.902 -4.187 2.006 1.00 93.31 94 PHE A N 1
ATOM 752 C CA . PHE A 1 94 ? -5.333 -4.315 1.730 1.00 93.31 94 PHE A CA 1
ATOM 753 C C . PHE A 1 94 ? -6.011 -5.214 2.766 1.00 93.31 94 PHE A C 1
ATOM 755 O O . PHE A 1 94 ? -5.396 -6.163 3.254 1.00 93.31 94 PHE A O 1
ATOM 762 N N . TYR A 1 95 ? -7.296 -4.987 3.048 1.00 89.25 95 TYR A N 1
ATOM 763 C CA . TYR A 1 95 ? -8.055 -5.898 3.918 1.00 89.25 95 TYR A CA 1
ATOM 764 C C . TYR A 1 95 ? -8.329 -7.257 3.245 1.00 89.25 95 TYR A C 1
ATOM 766 O O . TYR A 1 95 ? -8.368 -8.290 3.912 1.00 89.25 95 TYR A O 1
ATOM 774 N N . ASP A 1 96 ? -8.469 -7.270 1.915 1.00 92.25 96 ASP A N 1
ATOM 775 C CA . ASP A 1 96 ? -8.731 -8.478 1.136 1.00 92.25 96 ASP A CA 1
ATOM 776 C C . ASP A 1 96 ? -7.440 -9.213 0.774 1.00 92.25 96 ASP A C 1
ATOM 778 O O . ASP A 1 96 ? -6.514 -8.653 0.180 1.00 92.25 96 ASP A O 1
ATOM 782 N N . ILE A 1 97 ? -7.404 -10.519 1.040 1.00 94.69 97 ILE A N 1
ATOM 783 C CA . ILE A 1 97 ? -6.247 -11.371 0.721 1.00 94.69 97 ILE A CA 1
ATOM 784 C C . ILE A 1 97 ? -5.943 -11.368 -0.779 1.00 94.69 97 ILE A C 1
ATOM 786 O O . ILE A 1 97 ? -4.783 -11.239 -1.175 1.00 94.69 97 ILE A O 1
ATOM 790 N N . TRP A 1 98 ? -6.970 -11.489 -1.622 1.00 95.31 98 TRP A N 1
ATOM 791 C CA . TRP A 1 98 ? -6.774 -11.579 -3.067 1.00 95.31 98 TRP A CA 1
ATOM 792 C C . TRP A 1 98 ? -6.165 -10.292 -3.645 1.00 95.31 98 TRP A C 1
ATOM 794 O O . TRP A 1 98 ? -5.330 -10.378 -4.541 1.00 95.31 98 TRP A O 1
ATOM 804 N N . ARG A 1 99 ? -6.496 -9.115 -3.081 1.00 94.81 99 ARG A N 1
ATOM 805 C CA . ARG A 1 99 ? -5.939 -7.808 -3.486 1.00 94.81 99 ARG A CA 1
ATOM 806 C C . ARG A 1 99 ? -4.460 -7.681 -3.132 1.00 94.81 99 ARG A C 1
ATOM 808 O O . ARG A 1 99 ? -3.660 -7.244 -3.951 1.00 94.81 99 ARG A O 1
ATOM 815 N N . ASN A 1 100 ? -4.070 -8.141 -1.944 1.00 96.38 100 ASN A N 1
ATOM 816 C CA . ASN A 1 100 ? -2.651 -8.230 -1.591 1.00 96.38 100 ASN A CA 1
ATOM 817 C C . ASN A 1 100 ? -1.896 -9.174 -2.542 1.00 96.38 100 ASN A C 1
ATOM 819 O O . ASN A 1 100 ? -0.800 -8.854 -3.001 1.00 96.38 100 ASN A O 1
ATOM 823 N N . SER A 1 101 ? -2.509 -10.314 -2.865 1.00 97.69 101 SER A N 1
ATOM 824 C CA . SER A 1 101 ? -1.902 -11.357 -3.698 1.00 97.69 101 SER A CA 1
ATOM 825 C C . SER A 1 101 ? -1.683 -10.887 -5.134 1.00 97.69 101 SER A C 1
ATOM 827 O O . SER A 1 101 ? -0.574 -11.038 -5.642 1.00 97.69 101 SER A O 1
ATOM 829 N N . ILE A 1 102 ? -2.694 -10.257 -5.747 1.00 97.19 102 ILE A N 1
ATOM 830 C CA . ILE A 1 102 ? -2.611 -9.723 -7.113 1.00 97.19 102 ILE A CA 1
ATOM 831 C C . ILE A 1 102 ? -1.634 -8.544 -7.215 1.00 97.19 102 ILE A C 1
ATOM 833 O O . ILE A 1 102 ? -0.829 -8.495 -8.139 1.00 97.19 102 ILE A O 1
ATOM 837 N N . CYS A 1 103 ? -1.633 -7.612 -6.255 1.00 97.00 103 CYS A N 1
ATOM 838 C CA . CYS A 1 103 ? -0.693 -6.488 -6.293 1.00 97.00 103 CYS A CA 1
ATOM 839 C C . CYS A 1 103 ? 0.757 -6.963 -6.149 1.00 97.00 103 CYS A C 1
ATOM 841 O O . CYS A 1 103 ? 1.622 -6.515 -6.900 1.00 97.00 103 CYS A O 1
ATOM 843 N N . LEU A 1 104 ? 1.029 -7.891 -5.225 1.00 98.25 104 LEU A N 1
ATOM 844 C CA . LEU A 1 104 ? 2.376 -8.436 -5.062 1.00 98.25 104 LEU A CA 1
ATOM 845 C C . LEU A 1 104 ? 2.790 -9.306 -6.258 1.00 98.25 104 LEU A C 1
ATOM 847 O O . LEU A 1 104 ? 3.948 -9.251 -6.659 1.00 98.25 104 LEU A O 1
ATOM 851 N N . SER A 1 105 ? 1.872 -10.075 -6.858 1.00 98.50 105 SER A N 1
ATOM 852 C CA . SER A 1 105 ? 2.196 -10.890 -8.035 1.00 98.50 105 SER A CA 1
ATOM 853 C C . SER A 1 105 ? 2.529 -10.034 -9.249 1.00 98.50 105 SER A C 1
ATOM 855 O O . SER A 1 105 ? 3.486 -10.343 -9.955 1.00 98.50 105 SER A O 1
ATOM 857 N N . ILE A 1 106 ? 1.800 -8.933 -9.466 1.00 98.19 106 ILE A N 1
ATOM 858 C CA . ILE A 1 106 ? 2.139 -7.963 -10.512 1.00 98.19 106 ILE A CA 1
ATOM 859 C C . ILE A 1 106 ? 3.515 -7.345 -10.209 1.00 98.19 106 ILE A C 1
ATOM 861 O O . ILE A 1 106 ? 4.341 -7.294 -11.109 1.00 98.19 106 ILE A O 1
ATOM 865 N N . GLY A 1 107 ? 3.818 -6.976 -8.958 1.00 98.19 107 GLY A N 1
ATOM 866 C CA . GLY A 1 107 ? 5.136 -6.440 -8.586 1.00 98.19 107 GLY A CA 1
ATOM 867 C C . GLY A 1 107 ? 6.290 -7.417 -8.856 1.00 98.19 107 GLY A C 1
ATOM 868 O O . GLY A 1 107 ? 7.291 -7.042 -9.461 1.00 98.19 107 GLY A O 1
ATOM 869 N N . ILE A 1 108 ? 6.129 -8.694 -8.488 1.00 98.62 108 ILE A N 1
ATOM 870 C CA . ILE A 1 108 ? 7.102 -9.760 -8.792 1.00 98.62 108 ILE A CA 1
ATOM 871 C C . ILE A 1 108 ? 7.255 -9.943 -10.306 1.00 98.62 108 ILE A C 1
ATOM 873 O O . ILE A 1 108 ? 8.371 -10.097 -10.799 1.00 98.62 108 ILE A O 1
ATOM 877 N N . THR A 1 109 ? 6.145 -9.904 -11.045 1.00 98.56 109 THR A N 1
ATOM 878 C CA . THR A 1 109 ? 6.154 -10.012 -12.509 1.00 98.56 109 THR A CA 1
ATOM 879 C C . THR A 1 109 ? 6.909 -8.845 -13.135 1.00 98.56 109 THR A C 1
ATOM 881 O O . THR A 1 109 ? 7.730 -9.067 -14.018 1.00 98.56 109 THR A O 1
ATOM 884 N N . THR A 1 110 ? 6.711 -7.623 -12.640 1.00 98.19 110 THR A N 1
ATOM 885 C CA . THR A 1 110 ? 7.472 -6.444 -13.064 1.00 98.19 110 THR A CA 1
ATOM 886 C C . THR A 1 110 ? 8.971 -6.634 -12.828 1.00 98.19 110 THR A C 1
ATOM 888 O O . THR A 1 110 ? 9.748 -6.437 -13.757 1.00 98.19 110 THR A O 1
ATOM 891 N N . CYS A 1 111 ? 9.388 -7.121 -11.652 1.00 98.50 111 CYS A N 1
ATOM 892 C CA . CYS A 1 111 ? 10.800 -7.437 -11.400 1.00 98.50 111 CYS A CA 1
ATOM 893 C C . CYS A 1 111 ? 11.346 -8.494 -12.375 1.00 98.50 111 CYS A C 1
ATOM 895 O O . CYS A 1 111 ? 12.465 -8.368 -12.866 1.00 98.50 111 CYS A O 1
ATOM 897 N N . ALA A 1 112 ? 10.572 -9.542 -12.669 1.00 98.31 112 ALA A N 1
ATOM 898 C CA . ALA A 1 112 ? 10.984 -10.574 -13.618 1.00 98.31 112 ALA A CA 1
ATOM 899 C C . ALA A 1 112 ? 11.113 -10.028 -15.048 1.00 98.31 112 ALA A C 1
ATOM 901 O O . ALA A 1 112 ? 12.017 -10.433 -15.776 1.00 98.31 112 ALA A O 1
ATOM 902 N N . LEU A 1 113 ? 10.247 -9.091 -15.443 1.00 97.56 113 LEU A N 1
ATOM 903 C CA . LEU A 1 113 ? 10.340 -8.411 -16.732 1.00 97.56 113 LEU A CA 1
ATOM 904 C C . LEU A 1 113 ? 11.542 -7.466 -16.810 1.00 97.56 113 LEU A C 1
ATOM 906 O O . LEU A 1 113 ? 12.200 -7.445 -17.847 1.00 97.56 113 LEU A O 1
ATOM 910 N N . ASP A 1 114 ? 11.880 -6.760 -15.730 1.00 97.31 114 ASP A N 1
ATOM 911 C CA . ASP A 1 114 ? 13.106 -5.952 -15.657 1.00 97.31 114 ASP A CA 1
ATOM 912 C C . ASP A 1 114 ? 14.359 -6.840 -15.798 1.00 97.31 114 ASP A C 1
ATOM 914 O O . ASP A 1 114 ? 15.282 -6.521 -16.548 1.00 97.31 114 ASP A O 1
ATOM 918 N N . LEU A 1 115 ? 14.377 -8.011 -15.147 1.00 97.44 115 LEU A N 1
ATOM 919 C CA . LEU A 1 115 ? 15.454 -8.996 -15.311 1.00 97.44 115 LEU A CA 1
ATOM 920 C C . LEU A 1 115 ? 15.510 -9.566 -16.734 1.00 97.44 115 LEU A C 1
ATOM 922 O O . LEU A 1 115 ? 16.594 -9.700 -17.305 1.00 97.44 115 LEU A O 1
ATOM 926 N N . ASN A 1 116 ? 14.354 -9.865 -17.328 1.00 96.38 116 ASN A N 1
ATOM 927 C CA . ASN A 1 116 ? 14.267 -10.313 -18.714 1.00 96.38 116 ASN A CA 1
ATOM 928 C C . ASN A 1 116 ? 14.778 -9.240 -19.688 1.00 96.38 116 ASN A C 1
ATOM 930 O O . ASN A 1 116 ? 15.459 -9.568 -20.656 1.00 96.38 116 ASN A O 1
ATOM 934 N N . PHE A 1 117 ? 14.507 -7.962 -19.414 1.00 94.81 117 PHE A N 1
ATOM 935 C CA . PHE A 1 117 ? 15.053 -6.846 -20.181 1.00 94.81 117 PHE A CA 1
ATOM 936 C C . PHE A 1 117 ? 16.591 -6.842 -20.156 1.00 94.81 117 PHE A C 1
ATOM 938 O O . PHE A 1 117 ? 17.210 -6.726 -21.215 1.00 94.81 117 PHE A O 1
ATOM 945 N N . PHE A 1 118 ? 17.223 -7.053 -18.997 1.00 95.38 118 PHE A N 1
ATOM 946 C CA . PHE A 1 118 ? 18.687 -7.159 -18.926 1.00 95.38 118 PHE A CA 1
ATOM 947 C C . PHE A 1 118 ? 19.234 -8.389 -19.655 1.00 95.38 118 PHE A C 1
ATOM 949 O O . PHE A 1 118 ? 20.273 -8.297 -20.312 1.00 95.38 118 PHE A O 1
ATOM 956 N N . ALA A 1 119 ? 18.533 -9.524 -19.584 1.00 94.38 119 ALA A N 1
ATOM 957 C CA . ALA A 1 119 ? 18.913 -10.728 -20.319 1.00 94.38 119 ALA A CA 1
ATOM 958 C C . ALA A 1 119 ? 18.886 -10.493 -21.840 1.00 94.38 119 ALA A C 1
ATOM 960 O O . ALA A 1 119 ? 19.851 -10.828 -22.525 1.00 94.38 119 ALA A O 1
ATOM 961 N N . LEU A 1 120 ? 17.832 -9.850 -22.354 1.00 93.31 120 LEU A N 1
ATOM 962 C CA . LEU A 1 120 ? 17.714 -9.461 -23.765 1.00 93.31 120 LEU A CA 1
ATOM 963 C C . LEU A 1 120 ? 18.793 -8.459 -24.186 1.00 93.31 120 LEU A C 1
ATOM 965 O O . LEU A 1 120 ? 19.329 -8.552 -25.288 1.00 93.31 120 LEU A O 1
ATOM 969 N N . TYR A 1 121 ? 19.134 -7.515 -23.306 1.00 91.88 121 TYR A N 1
ATOM 970 C CA . TYR A 1 121 ? 20.199 -6.548 -23.564 1.00 91.88 121 TYR A CA 1
ATOM 971 C C . TYR A 1 121 ? 21.573 -7.228 -23.700 1.00 91.88 121 TYR A C 1
ATOM 973 O O . TYR A 1 121 ? 22.363 -6.861 -24.572 1.00 91.88 121 TYR A O 1
ATOM 981 N N . GLY A 1 122 ? 21.856 -8.235 -22.866 1.00 92.38 122 GLY A N 1
ATOM 982 C CA . GLY A 1 122 ? 23.113 -8.988 -22.897 1.00 92.38 122 GLY A CA 1
ATOM 983 C C . GLY A 1 122 ? 23.194 -10.039 -24.012 1.00 92.38 122 GLY A C 1
ATOM 984 O O . GLY A 1 122 ? 24.257 -10.226 -24.605 1.00 92.38 122 GLY A O 1
ATOM 985 N N . ALA A 1 123 ? 22.086 -10.713 -24.328 1.00 92.88 123 ALA A N 1
ATOM 986 C CA . ALA A 1 123 ? 22.031 -11.812 -25.290 1.00 92.88 123 ALA A CA 1
ATOM 987 C C . ALA A 1 123 ? 21.291 -11.405 -26.574 1.00 92.88 123 ALA A C 1
ATOM 989 O O . ALA A 1 123 ? 20.109 -11.691 -26.758 1.00 92.88 123 ALA A O 1
ATOM 990 N N . LYS A 1 124 ? 22.025 -10.795 -27.515 1.00 87.44 124 LYS A N 1
ATOM 991 C CA . LYS A 1 124 ? 21.486 -10.297 -28.799 1.00 87.44 124 LYS A CA 1
ATOM 992 C C . LYS A 1 124 ? 20.846 -11.370 -29.698 1.00 87.44 124 LYS A C 1
ATOM 994 O O . LYS A 1 124 ? 20.176 -11.021 -30.662 1.00 87.44 124 LYS A O 1
ATOM 999 N N . SER A 1 125 ? 21.067 -12.657 -29.421 1.00 89.00 125 SER A N 1
ATOM 1000 C CA . SER A 1 125 ? 20.471 -13.779 -30.159 1.00 89.00 125 SER A CA 1
ATOM 1001 C C . SER A 1 125 ? 19.010 -14.055 -29.785 1.00 89.00 125 SER A C 1
ATOM 1003 O O . SER A 1 125 ? 18.327 -14.785 -30.502 1.00 89.00 125 SER A O 1
ATOM 1005 N N . LEU A 1 126 ? 18.519 -13.495 -28.677 1.00 87.12 126 LEU A N 1
ATOM 1006 C CA . LEU A 1 126 ? 17.161 -13.719 -28.197 1.00 87.12 126 LEU A CA 1
ATOM 1007 C C . LEU A 1 126 ? 16.174 -12.719 -28.821 1.00 87.12 126 LEU A C 1
ATOM 1009 O O . LEU A 1 126 ? 16.376 -11.508 -28.790 1.00 87.12 126 LEU A O 1
ATOM 1013 N N . THR A 1 127 ? 15.064 -13.220 -29.366 1.00 86.31 127 THR A N 1
ATOM 1014 C CA . THR A 1 127 ? 13.998 -12.380 -29.943 1.00 86.31 127 THR A CA 1
ATOM 1015 C C . THR A 1 127 ? 13.008 -11.904 -28.879 1.00 86.31 127 THR A C 1
ATOM 1017 O O . THR A 1 127 ? 12.665 -12.668 -27.985 1.00 86.31 127 THR A O 1
ATOM 1020 N N . TYR A 1 128 ? 12.423 -10.712 -29.026 1.00 82.62 128 TYR A N 1
ATOM 1021 C CA . TYR A 1 128 ? 11.457 -10.156 -28.060 1.00 82.62 128 TYR A CA 1
ATOM 1022 C C . TYR A 1 128 ? 10.170 -10.977 -27.859 1.00 82.62 128 TYR A C 1
ATOM 1024 O O . TYR A 1 128 ? 9.526 -10.845 -26.815 1.00 82.62 128 TYR A O 1
ATOM 1032 N N . ASN A 1 129 ? 9.806 -11.839 -28.813 1.00 87.12 129 ASN A N 1
ATOM 1033 C CA . ASN A 1 129 ? 8.529 -12.559 -28.840 1.00 87.12 129 ASN A CA 1
ATOM 1034 C C . ASN A 1 129 ? 8.271 -13.423 -27.597 1.00 87.12 129 ASN A C 1
ATOM 1036 O O . ASN A 1 129 ? 7.116 -13.602 -27.223 1.00 87.12 129 ASN A O 1
ATOM 1040 N N . TYR A 1 130 ? 9.309 -13.930 -26.917 1.00 92.12 130 TYR A N 1
ATOM 1041 C CA . TYR A 1 130 ? 9.091 -14.773 -25.738 1.00 92.12 130 TYR A CA 1
ATOM 1042 C C . TYR A 1 130 ? 8.735 -13.988 -24.462 1.00 92.12 130 TYR A C 1
ATOM 1044 O O . TYR A 1 130 ? 8.254 -14.575 -23.493 1.00 92.12 130 TYR A O 1
ATOM 1052 N N . THR A 1 131 ? 8.900 -12.660 -24.460 1.00 94.75 131 THR A N 1
ATOM 1053 C CA . THR A 1 131 ? 8.633 -11.803 -23.289 1.00 94.75 131 THR A CA 1
ATOM 1054 C C . THR A 1 131 ? 7.183 -11.905 -22.818 1.00 94.75 131 THR A C 1
ATOM 1056 O O . THR A 1 131 ? 6.924 -11.893 -21.615 1.00 94.75 131 THR A O 1
ATOM 1059 N N . ILE A 1 132 ? 6.227 -12.067 -23.741 1.00 95.19 132 ILE A N 1
ATOM 1060 C CA . ILE A 1 132 ? 4.816 -12.233 -23.373 1.00 95.19 132 ILE A CA 1
ATOM 1061 C C . ILE A 1 132 ? 4.561 -13.560 -22.649 1.00 95.19 132 ILE A C 1
ATOM 1063 O O . ILE A 1 132 ? 3.758 -13.607 -21.719 1.00 95.19 132 ILE A O 1
ATOM 1067 N N . PHE A 1 133 ? 5.291 -14.620 -23.007 1.00 95.25 133 PHE A N 1
ATOM 1068 C CA . PHE A 1 133 ? 5.218 -15.895 -22.297 1.00 95.25 133 PHE A CA 1
ATOM 1069 C C . PHE A 1 133 ? 5.851 -15.792 -20.909 1.00 95.25 133 PHE A C 1
ATOM 1071 O O . PHE A 1 133 ? 5.271 -16.306 -19.957 1.00 95.25 133 PHE A O 1
ATOM 1078 N N . VAL A 1 134 ? 6.974 -15.071 -20.764 1.00 95.94 134 VAL A N 1
ATOM 1079 C CA . VAL A 1 134 ? 7.568 -14.776 -19.443 1.00 95.94 134 VAL A CA 1
ATOM 1080 C C . VAL A 1 134 ? 6.570 -14.022 -18.570 1.00 95.94 134 VAL A C 1
ATOM 1082 O O . VAL A 1 134 ? 6.339 -14.426 -17.434 1.00 95.94 134 VAL A O 1
ATOM 1085 N N . PHE A 1 135 ? 5.931 -12.979 -19.107 1.00 97.25 135 PHE A N 1
ATOM 1086 C CA . PHE A 1 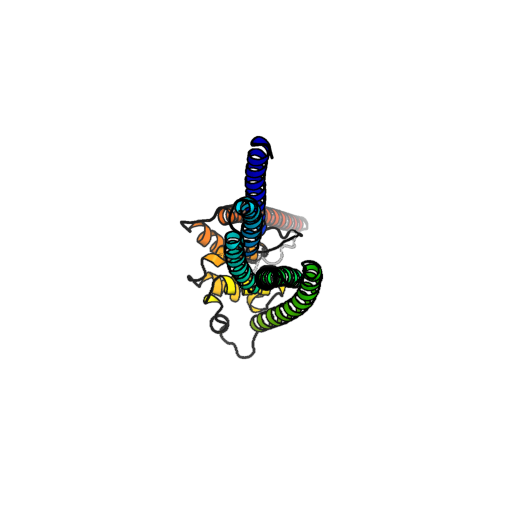135 ? 4.905 -12.218 -18.395 1.00 97.25 135 PHE A CA 1
ATOM 1087 C C . PHE A 1 135 ? 3.768 -13.117 -17.892 1.00 97.25 135 PHE A C 1
ATOM 1089 O O . PHE A 1 135 ? 3.491 -13.135 -16.694 1.00 97.25 135 PHE A O 1
ATOM 1096 N N . LEU A 1 136 ? 3.129 -13.879 -18.786 1.00 97.88 136 LEU A N 1
ATOM 1097 C CA . LEU A 1 136 ? 1.977 -14.714 -18.431 1.00 97.88 136 LEU A CA 1
ATOM 1098 C C . LEU A 1 136 ? 2.355 -15.824 -17.444 1.00 97.88 136 LEU A C 1
ATOM 1100 O O . LEU A 1 136 ? 1.655 -16.028 -16.450 1.00 97.88 136 LEU A O 1
ATOM 1104 N N . LEU A 1 137 ? 3.473 -16.514 -17.688 1.00 98.25 137 LEU A N 1
ATOM 1105 C CA . LEU A 1 137 ? 3.937 -17.612 -16.842 1.00 98.25 137 LEU A CA 1
ATOM 1106 C C . LEU A 1 137 ? 4.289 -17.116 -15.436 1.00 98.25 137 LEU A C 1
ATOM 1108 O O . LEU A 1 137 ? 3.812 -17.675 -14.446 1.00 98.25 137 LEU A O 1
ATOM 1112 N N . VAL A 1 138 ? 5.088 -16.048 -15.340 1.00 98.50 138 VAL A N 1
ATOM 1113 C CA . VAL A 1 138 ? 5.493 -15.486 -14.047 1.00 98.50 138 VAL A CA 1
ATOM 1114 C C . VAL A 1 138 ? 4.286 -14.925 -13.308 1.00 98.50 138 VAL A C 1
ATOM 1116 O O . VAL A 1 138 ? 4.180 -15.158 -12.109 1.00 98.50 138 VAL A O 1
ATOM 1119 N N . LEU A 1 139 ? 3.347 -14.262 -13.989 1.00 98.50 139 LEU A N 1
ATOM 1120 C CA . LEU A 1 139 ? 2.156 -13.714 -13.341 1.00 98.50 139 LEU A CA 1
ATOM 1121 C C . LEU A 1 139 ? 1.295 -14.804 -12.696 1.00 98.50 139 LEU A C 1
ATOM 1123 O O . LEU A 1 139 ? 0.892 -14.651 -11.541 1.00 98.50 139 LEU A O 1
ATOM 1127 N N . ILE A 1 140 ? 1.045 -15.909 -13.406 1.00 98.50 140 ILE A N 1
ATOM 1128 C CA . ILE A 1 140 ? 0.252 -17.035 -12.888 1.00 98.50 140 ILE A CA 1
ATOM 1129 C C . ILE A 1 140 ? 0.961 -17.682 -11.693 1.00 98.50 140 ILE A C 1
ATOM 1131 O O . ILE A 1 140 ? 0.356 -17.846 -10.630 1.00 98.50 140 ILE A O 1
ATOM 1135 N N . ILE A 1 141 ? 2.251 -18.006 -11.835 1.00 98.62 141 ILE A N 1
ATOM 1136 C CA . ILE A 1 141 ? 3.036 -18.637 -10.763 1.00 98.62 141 ILE A CA 1
ATOM 1137 C C . ILE A 1 141 ? 3.126 -17.706 -9.548 1.00 98.62 141 ILE A C 1
ATOM 1139 O O . ILE A 1 141 ? 2.870 -18.129 -8.419 1.00 98.62 141 ILE A O 1
ATOM 1143 N N . ALA A 1 142 ? 3.441 -16.427 -9.767 1.00 98.50 142 ALA A N 1
ATOM 1144 C CA . ALA A 1 142 ? 3.539 -15.437 -8.706 1.00 98.50 142 ALA A CA 1
ATOM 1145 C C . ALA A 1 142 ? 2.200 -15.273 -7.985 1.00 98.50 142 ALA A C 1
ATOM 1147 O O . ALA A 1 142 ? 2.198 -15.250 -6.761 1.00 98.50 142 ALA A O 1
ATOM 1148 N N . TYR A 1 143 ? 1.070 -15.229 -8.699 1.00 98.62 143 TYR A N 1
ATOM 1149 C CA . TYR A 1 143 ? -0.257 -15.118 -8.085 1.00 98.62 143 TYR A CA 1
ATOM 1150 C C . TYR A 1 143 ? -0.588 -16.303 -7.170 1.00 98.62 143 TYR A C 1
ATOM 1152 O O . TYR A 1 143 ? -1.069 -16.105 -6.049 1.00 98.62 143 TYR A O 1
ATOM 1160 N N . ILE A 1 144 ? -0.288 -17.533 -7.599 1.00 98.62 144 ILE A N 1
ATOM 1161 C CA . ILE A 1 144 ? -0.492 -18.734 -6.775 1.00 98.62 144 ILE A CA 1
ATOM 1162 C C . ILE A 1 144 ? 0.394 -18.667 -5.522 1.00 98.62 144 ILE A C 1
ATOM 1164 O O . ILE A 1 144 ? -0.096 -18.810 -4.396 1.00 98.62 144 ILE A O 1
ATOM 1168 N N . CYS A 1 145 ? 1.687 -18.385 -5.697 1.00 98.56 145 CYS A N 1
ATOM 1169 C CA . CYS A 1 145 ? 2.654 -18.301 -4.602 1.00 98.56 145 CYS A CA 1
ATOM 1170 C C . CYS A 1 145 ? 2.307 -17.198 -3.589 1.00 98.56 145 CYS A C 1
ATOM 1172 O O . CYS A 1 145 ? 2.325 -17.443 -2.377 1.00 98.56 145 CYS A O 1
ATOM 1174 N N . THR A 1 146 ? 1.958 -15.993 -4.053 1.00 98.56 146 THR A N 1
ATOM 1175 C CA . THR A 1 146 ? 1.598 -14.869 -3.175 1.00 98.56 146 THR A CA 1
ATOM 1176 C C . THR A 1 146 ? 0.278 -15.120 -2.454 1.00 98.56 146 THR A C 1
ATOM 1178 O O . THR A 1 146 ? 0.171 -14.794 -1.271 1.00 98.56 146 THR A O 1
ATOM 1181 N N . THR A 1 147 ? -0.691 -15.776 -3.099 1.00 98.50 147 THR A N 1
ATOM 1182 C CA . THR A 1 147 ? -1.949 -16.179 -2.452 1.00 98.50 147 THR A CA 1
ATOM 1183 C C . THR A 1 147 ? -1.688 -17.131 -1.289 1.00 98.50 147 THR A C 1
ATOM 1185 O O . THR A 1 147 ? -2.144 -16.881 -0.169 1.00 98.50 147 THR A O 1
ATOM 1188 N N . ILE A 1 148 ? -0.888 -18.180 -1.503 1.00 98.56 148 ILE A N 1
ATOM 1189 C CA . ILE A 1 148 ? -0.508 -19.121 -0.437 1.00 98.56 148 ILE A CA 1
ATOM 1190 C C . ILE A 1 148 ? 0.233 -18.389 0.693 1.00 98.56 148 ILE A C 1
ATOM 1192 O O . ILE A 1 148 ? -0.061 -18.613 1.873 1.00 98.56 148 ILE A O 1
ATOM 1196 N N . TYR A 1 149 ? 1.161 -17.489 0.349 1.00 98.50 149 TYR A N 1
ATOM 1197 C CA . TYR A 1 149 ? 1.895 -16.669 1.314 1.00 98.50 149 TYR A CA 1
ATOM 1198 C C . TYR A 1 149 ? 0.956 -15.836 2.198 1.00 98.50 149 TYR A C 1
ATOM 1200 O O . TYR A 1 149 ? 1.031 -15.927 3.428 1.00 98.50 149 TYR A O 1
ATOM 1208 N N . PHE A 1 150 ? 0.041 -15.064 1.603 1.00 98.38 150 PHE A N 1
ATOM 1209 C CA . PHE A 1 150 ? -0.857 -14.191 2.360 1.00 98.38 150 PHE A CA 1
ATOM 1210 C C . PHE A 1 150 ? -1.881 -14.974 3.181 1.00 98.38 150 PHE A C 1
ATOM 1212 O O . PHE A 1 150 ? -2.130 -14.598 4.327 1.00 98.38 150 PHE A O 1
ATOM 1219 N N . VAL A 1 151 ? -2.416 -16.089 2.673 1.00 98.25 151 VAL A N 1
ATOM 1220 C CA . VAL A 1 151 ? -3.310 -16.964 3.454 1.00 98.25 151 VAL A CA 1
ATOM 1221 C C . VAL A 1 151 ? -2.602 -17.483 4.706 1.00 98.25 151 VAL A C 1
ATOM 1223 O O . VAL A 1 151 ? -3.138 -17.357 5.812 1.00 98.25 151 VAL A O 1
ATOM 1226 N N . LYS A 1 152 ? -1.376 -18.007 4.568 1.00 98.31 152 LYS A N 1
ATOM 1227 C CA . LYS A 1 152 ? -0.585 -18.489 5.714 1.00 98.31 152 LYS A CA 1
ATOM 1228 C C . LYS A 1 152 ? -0.258 -17.360 6.691 1.00 98.31 152 LYS A C 1
ATOM 1230 O O . LYS A 1 152 ? -0.398 -17.541 7.901 1.00 98.31 152 LYS A O 1
ATOM 1235 N N . LYS A 1 153 ? 0.139 -16.191 6.185 1.00 97.69 153 LYS A N 1
ATOM 1236 C CA . LYS A 1 153 ? 0.509 -15.036 7.014 1.00 97.69 153 LYS A CA 1
ATOM 1237 C C . LYS A 1 153 ? -0.679 -14.479 7.799 1.00 97.69 153 LYS A C 1
ATOM 1239 O O . LYS A 1 153 ? -0.559 -14.272 9.003 1.00 97.69 153 LYS A O 1
ATOM 1244 N N . VAL A 1 154 ? -1.832 -14.307 7.151 1.00 97.69 154 VAL A N 1
ATOM 1245 C CA . VAL A 1 154 ? -3.070 -13.857 7.807 1.00 97.69 154 VAL A CA 1
ATOM 1246 C C . VAL A 1 154 ? -3.535 -14.875 8.842 1.00 97.69 154 VAL A C 1
ATOM 1248 O O . VAL A 1 154 ? -3.898 -14.476 9.943 1.00 97.69 154 VAL A O 1
ATOM 1251 N N . LYS A 1 155 ? -3.474 -16.181 8.542 1.00 97.75 155 LYS A N 1
ATOM 1252 C CA . LYS A 1 155 ? -3.809 -17.231 9.518 1.00 97.75 155 LYS A CA 1
ATOM 1253 C C . LYS A 1 155 ? -2.885 -17.185 10.738 1.00 97.75 155 LYS A C 1
ATOM 1255 O O . LYS A 1 155 ? -3.369 -17.257 11.861 1.00 97.75 155 LYS A O 1
ATOM 1260 N N . LYS A 1 156 ? -1.575 -17.009 10.530 1.00 97.38 156 LYS A N 1
ATOM 1261 C CA . LYS A 1 156 ? -0.602 -16.866 11.623 1.00 97.38 156 LYS A CA 1
ATOM 1262 C C . LYS A 1 156 ? -0.928 -15.666 12.514 1.00 97.38 156 LYS A C 1
ATOM 1264 O O . LYS A 1 156 ? -0.992 -15.830 13.725 1.00 97.38 156 LYS A O 1
ATOM 1269 N N . ILE A 1 157 ? -1.152 -14.490 11.927 1.00 97.25 157 ILE A N 1
ATOM 1270 C CA . ILE A 1 157 ? -1.467 -13.272 12.690 1.00 97.25 157 ILE A CA 1
ATOM 1271 C C . ILE A 1 157 ? -2.820 -13.408 13.393 1.00 97.25 157 ILE A C 1
ATOM 1273 O O . ILE A 1 157 ? -2.925 -13.040 14.554 1.00 97.25 157 ILE A O 1
ATOM 1277 N N . LYS A 1 158 ? -3.834 -13.988 12.736 1.00 96.69 158 LYS A N 1
ATOM 1278 C CA . LYS A 1 158 ? -5.128 -14.275 13.366 1.00 96.69 158 LYS A CA 1
ATOM 1279 C C . LYS A 1 158 ? -4.943 -15.126 14.621 1.00 96.69 158 LYS A C 1
ATOM 1281 O O . LYS A 1 158 ? -5.436 -14.745 15.669 1.00 96.69 158 LYS A O 1
ATOM 1286 N N . ASN A 1 159 ? -4.194 -16.225 14.524 1.00 96.38 159 ASN A N 1
ATOM 1287 C CA . ASN A 1 159 ? -3.942 -17.099 15.668 1.00 96.38 159 ASN A CA 1
ATOM 1288 C C . ASN A 1 159 ? -3.186 -16.374 16.792 1.00 96.38 159 ASN A C 1
ATOM 1290 O O . ASN A 1 159 ? -3.491 -16.595 17.952 1.00 96.38 159 ASN A O 1
ATOM 1294 N N . GLN A 1 160 ? -2.238 -15.492 16.457 1.00 96.00 160 GLN A N 1
ATOM 1295 C CA . GLN A 1 160 ? -1.542 -14.646 17.439 1.00 96.00 160 GLN A CA 1
ATOM 1296 C C . GLN A 1 160 ? -2.447 -13.586 18.079 1.00 96.00 160 GLN A C 1
ATOM 1298 O O . GLN A 1 160 ? -2.107 -13.049 19.122 1.00 96.00 160 GLN A O 1
ATOM 1303 N N . LEU A 1 161 ? -3.560 -13.234 17.438 1.00 95.75 161 LEU A N 1
ATOM 1304 C CA . LEU A 1 161 ? -4.540 -12.288 17.966 1.00 95.75 161 LEU A CA 1
ATOM 1305 C C . LEU A 1 161 ? -5.711 -12.975 18.672 1.00 95.75 161 LEU A C 1
ATOM 1307 O O . LEU A 1 161 ? -6.578 -12.275 19.185 1.00 95.75 161 LEU A O 1
ATOM 1311 N N . SER A 1 162 ? -5.738 -14.306 18.701 1.00 95.12 162 SER A N 1
ATOM 1312 C CA . SER A 1 162 ? -6.713 -15.075 19.467 1.00 95.12 162 SER A CA 1
ATOM 1313 C C . SER A 1 162 ? -6.255 -15.288 20.901 1.00 95.12 162 SER A C 1
ATOM 1315 O O . SER A 1 162 ? -5.048 -15.313 21.165 1.00 95.12 162 SER A O 1
ATOM 1317 N N . TYR A 1 163 ? -7.210 -15.494 21.808 1.00 93.75 163 TYR A N 1
ATOM 1318 C CA . TYR A 1 163 ? -6.907 -15.789 23.206 1.00 93.75 163 TYR A CA 1
ATOM 1319 C C . TYR A 1 163 ? -5.992 -17.004 23.339 1.00 93.75 163 TYR A C 1
ATOM 1321 O O . TYR A 1 163 ? -6.246 -18.060 22.760 1.00 93.75 163 TYR A O 1
ATOM 1329 N N . GLN A 1 164 ? -4.910 -16.832 24.094 1.00 89.69 164 GLN A N 1
ATOM 1330 C CA . GLN A 1 164 ? -3.970 -17.901 24.400 1.00 89.69 164 GLN A CA 1
ATOM 1331 C C . GLN A 1 164 ? -4.205 -18.407 25.820 1.00 89.69 164 GLN A C 1
ATOM 1333 O O . GLN A 1 164 ? -4.321 -17.621 26.763 1.00 89.69 164 GLN A O 1
ATOM 1338 N N . GLU A 1 165 ? -4.231 -19.725 25.978 1.00 86.62 165 GLU A N 1
ATOM 1339 C CA . GLU A 1 165 ? -4.298 -20.363 27.289 1.00 86.62 165 GLU A CA 1
ATOM 1340 C C . GLU A 1 165 ? -3.023 -20.056 28.093 1.00 86.62 165 GLU A C 1
ATOM 1342 O O . GLU A 1 165 ? -1.911 -20.097 27.567 1.00 86.62 165 GLU A O 1
ATOM 1347 N N . GLY A 1 166 ? -3.181 -19.713 29.373 1.00 81.25 166 GLY A N 1
ATOM 1348 C CA . GLY A 1 166 ? -2.060 -19.405 30.270 1.00 81.25 166 GLY A CA 1
ATOM 1349 C C . GLY A 1 166 ? -1.526 -17.969 30.200 1.00 81.25 166 GLY A C 1
ATOM 1350 O O . GLY A 1 166 ? -0.606 -17.638 30.945 1.00 81.25 166 GLY A O 1
ATOM 1351 N N . VAL A 1 167 ? -2.100 -17.091 29.368 1.00 85.88 167 VAL A N 1
ATOM 1352 C CA . VAL A 1 167 ? -1.759 -15.659 29.374 1.00 85.88 167 VAL A CA 1
ATOM 1353 C C . VAL A 1 167 ? -2.540 -14.936 30.471 1.00 85.88 167 VAL A C 1
ATOM 1355 O O . VAL A 1 167 ? -3.753 -14.772 30.380 1.00 85.88 167 VAL A O 1
ATOM 1358 N N . THR A 1 168 ? -1.832 -14.463 31.498 1.00 81.50 168 THR A N 1
ATOM 1359 C CA . THR A 1 168 ? -2.391 -13.653 32.596 1.00 81.50 168 THR A CA 1
ATOM 1360 C C . THR A 1 168 ? -2.481 -12.165 32.250 1.00 81.50 168 THR A C 1
ATOM 1362 O O . THR A 1 168 ? -3.401 -11.485 32.697 1.00 81.50 168 THR A O 1
ATOM 1365 N N . SER A 1 169 ? -1.550 -11.656 31.433 1.00 89.75 169 SER A N 1
ATOM 1366 C CA . SER A 1 169 ? -1.472 -10.250 31.017 1.00 89.75 169 SER A CA 1
ATOM 1367 C C . SER A 1 169 ? -1.451 -10.132 29.492 1.00 89.75 169 SER A C 1
ATOM 1369 O O . SER A 1 169 ? -0.459 -10.455 28.835 1.00 89.75 169 SER A O 1
ATOM 1371 N N . ALA A 1 170 ? -2.544 -9.630 28.908 1.00 90.75 170 ALA A N 1
ATOM 1372 C CA . ALA A 1 170 ? -2.647 -9.422 27.460 1.00 90.75 170 ALA A CA 1
ATOM 1373 C C . ALA A 1 170 ? -1.568 -8.457 26.934 1.00 90.75 170 ALA A C 1
ATOM 1375 O O . ALA A 1 170 ? -1.017 -8.671 25.858 1.00 90.75 170 ALA A O 1
ATOM 1376 N N . SER A 1 171 ? -1.220 -7.423 27.709 1.00 89.12 171 SER A N 1
ATOM 1377 C CA . SER A 1 171 ? -0.200 -6.435 27.331 1.00 89.12 171 SER A CA 1
ATOM 1378 C C . SER A 1 171 ? 1.190 -7.063 27.175 1.00 89.12 171 SER A C 1
ATOM 1380 O O . SER A 1 171 ? 1.884 -6.792 26.196 1.00 89.12 171 SER A O 1
ATOM 1382 N N . GLU A 1 172 ? 1.583 -7.946 28.099 1.00 90.88 172 GLU A N 1
ATOM 1383 C CA . GLU A 1 172 ? 2.874 -8.647 28.047 1.00 90.88 172 GLU A CA 1
ATOM 1384 C C . GLU A 1 172 ? 2.941 -9.616 26.868 1.00 90.88 172 GLU A C 1
ATOM 1386 O O . GLU A 1 172 ? 3.934 -9.652 26.136 1.00 90.88 172 GLU A O 1
ATOM 1391 N N . TYR A 1 173 ? 1.853 -10.351 26.623 1.00 94.31 173 TYR A N 1
ATOM 1392 C CA . TYR A 1 173 ? 1.769 -11.229 25.465 1.00 94.31 173 TYR A CA 1
ATOM 1393 C C . TYR A 1 173 ? 1.867 -10.443 24.151 1.00 94.31 173 TYR A C 1
ATOM 1395 O O . TYR A 1 173 ? 2.672 -10.786 23.284 1.00 94.31 173 TYR A O 1
ATOM 1403 N N . ILE A 1 174 ? 1.119 -9.346 24.010 1.00 93.38 174 ILE A N 1
ATOM 1404 C CA . ILE A 1 174 ? 1.159 -8.497 22.812 1.00 93.38 174 ILE A CA 1
ATOM 1405 C C . ILE A 1 174 ? 2.555 -7.882 22.617 1.00 93.38 174 ILE A C 1
ATOM 1407 O O . ILE A 1 174 ? 3.040 -7.821 21.484 1.00 93.38 174 ILE A O 1
ATOM 1411 N N . ALA A 1 175 ? 3.239 -7.497 23.698 1.00 91.69 175 ALA A N 1
ATOM 1412 C CA . ALA A 1 175 ? 4.630 -7.054 23.637 1.00 91.69 175 ALA A CA 1
ATOM 1413 C C . ALA A 1 175 ? 5.563 -8.160 23.111 1.00 91.69 175 ALA A C 1
ATOM 1415 O O . ALA A 1 175 ? 6.398 -7.900 22.243 1.00 91.69 175 ALA A O 1
ATOM 1416 N N . SER A 1 176 ? 5.373 -9.414 23.542 1.00 93.38 176 SER A N 1
ATOM 1417 C CA . SER A 1 176 ? 6.170 -10.561 23.067 1.00 93.38 176 SER A CA 1
ATOM 1418 C C . SER A 1 176 ? 6.046 -10.808 21.553 1.00 93.38 176 SER A C 1
ATOM 1420 O O . SER A 1 176 ? 6.973 -11.309 20.907 1.00 93.38 176 SER A O 1
ATOM 1422 N N . LEU A 1 177 ? 4.936 -10.382 20.938 1.00 92.56 177 LEU A N 1
ATOM 1423 C CA . LEU A 1 177 ? 4.729 -10.464 19.491 1.00 92.56 177 LEU A CA 1
ATOM 1424 C C . LEU A 1 177 ? 5.573 -9.455 18.700 1.00 92.56 177 LEU A C 1
ATOM 1426 O O . LEU A 1 177 ? 5.586 -9.535 17.464 1.00 92.56 177 LEU A O 1
ATOM 1430 N N . ASN A 1 178 ? 6.294 -8.547 19.372 1.00 92.25 178 ASN A N 1
ATOM 1431 C CA . ASN A 1 178 ? 7.173 -7.549 18.760 1.00 92.25 178 ASN A CA 1
ATOM 1432 C C . ASN A 1 178 ? 6.429 -6.712 17.702 1.00 92.25 178 ASN A C 1
ATOM 1434 O O . ASN A 1 178 ? 6.858 -6.581 16.551 1.00 92.25 178 ASN A O 1
ATOM 1438 N N . ILE A 1 179 ? 5.234 -6.227 18.047 1.00 91.75 179 ILE A N 1
ATOM 1439 C CA . ILE A 1 179 ? 4.392 -5.429 17.138 1.00 91.75 179 ILE A CA 1
ATOM 1440 C C . ILE A 1 179 ? 4.953 -4.009 16.987 1.00 91.75 179 ILE A C 1
ATOM 1442 O O . ILE A 1 179 ? 4.838 -3.396 15.923 1.00 91.75 179 ILE A O 1
ATOM 1446 N N . ASP A 1 180 ? 5.601 -3.512 18.033 1.00 89.88 180 ASP A N 1
ATOM 1447 C CA . ASP A 1 180 ? 6.168 -2.175 18.160 1.00 89.88 180 ASP A CA 1
ATOM 1448 C C . ASP A 1 180 ? 7.508 -1.974 17.440 1.00 89.88 180 ASP A C 1
ATOM 1450 O O . ASP A 1 180 ? 7.933 -0.839 17.243 1.00 89.88 180 ASP A O 1
ATOM 1454 N N . THR A 1 181 ? 8.128 -3.042 16.928 1.00 89.56 181 THR A N 1
ATOM 1455 C CA . THR A 1 181 ? 9.399 -2.956 16.185 1.00 89.56 181 THR A CA 1
ATOM 1456 C C . THR A 1 181 ? 9.305 -2.067 14.943 1.00 89.56 181 THR A C 1
ATOM 1458 O O . THR A 1 181 ? 10.293 -1.476 14.514 1.00 89.56 181 THR A O 1
ATOM 1461 N N . SER A 1 182 ? 8.131 -1.997 14.306 1.00 91.00 182 SER A N 1
ATOM 1462 C CA . SER A 1 182 ? 7.918 -1.086 13.181 1.00 91.00 182 SER A CA 1
ATOM 1463 C C . SER A 1 182 ? 6.458 -0.683 13.047 1.00 91.00 182 SER A C 1
ATOM 1465 O O . SER A 1 182 ? 5.545 -1.496 13.201 1.00 91.00 182 SER A O 1
ATOM 1467 N N . SER A 1 183 ? 6.228 0.561 12.637 1.00 92.12 183 SER A N 1
ATOM 1468 C CA . SER A 1 183 ? 4.878 1.077 12.411 1.00 92.12 183 SER A CA 1
ATOM 1469 C C . SER A 1 183 ? 4.115 0.274 11.357 1.00 92.12 183 SER A C 1
ATOM 1471 O O . SER A 1 183 ? 2.932 0.011 11.537 1.00 92.12 183 SER A O 1
ATOM 1473 N N . ARG A 1 184 ? 4.793 -0.194 10.298 1.00 92.62 184 ARG A N 1
ATOM 1474 C CA . ARG A 1 184 ? 4.188 -1.038 9.250 1.00 92.62 184 ARG A CA 1
ATOM 1475 C C . ARG A 1 184 ? 3.721 -2.383 9.794 1.00 92.62 184 ARG A C 1
ATOM 1477 O O . ARG A 1 184 ? 2.657 -2.861 9.414 1.00 92.62 184 ARG A O 1
ATOM 1484 N N . ARG A 1 185 ? 4.486 -2.984 10.711 1.00 94.44 185 ARG A N 1
ATOM 1485 C CA . ARG A 1 185 ? 4.065 -4.207 11.399 1.00 94.44 185 ARG A CA 1
ATOM 1486 C C . ARG A 1 185 ? 2.847 -3.931 12.273 1.00 94.44 185 ARG A C 1
ATOM 1488 O O . ARG A 1 185 ? 1.866 -4.648 12.138 1.00 94.44 185 ARG A O 1
ATOM 1495 N N . ALA A 1 186 ? 2.844 -2.866 13.069 1.00 94.94 186 ALA A N 1
ATOM 1496 C CA . ALA A 1 186 ? 1.660 -2.489 13.842 1.00 94.94 186 ALA A CA 1
ATOM 1497 C C . ALA A 1 186 ? 0.417 -2.270 12.962 1.00 94.94 186 ALA A C 1
ATOM 1499 O O . ALA A 1 186 ? -0.651 -2.797 13.263 1.00 94.94 186 ALA A O 1
ATOM 1500 N N . MET A 1 187 ? 0.567 -1.573 11.831 1.00 94.12 187 MET A N 1
ATOM 1501 C CA . MET A 1 187 ? -0.499 -1.394 10.839 1.00 94.12 187 MET A CA 1
ATOM 1502 C C . MET A 1 187 ? -1.015 -2.739 10.310 1.00 94.12 187 MET A C 1
ATOM 1504 O O . MET A 1 187 ? -2.220 -2.962 10.294 1.00 94.12 187 MET A O 1
ATOM 1508 N N . MET A 1 188 ? -0.121 -3.669 9.965 1.00 95.62 188 MET A N 1
ATOM 1509 C CA . MET A 1 188 ? -0.483 -5.022 9.528 1.00 95.62 188 MET A CA 1
ATOM 1510 C C . MET A 1 188 ? -1.331 -5.767 10.576 1.00 95.62 188 MET A C 1
ATOM 1512 O O . MET A 1 188 ? -2.332 -6.388 10.222 1.00 95.62 188 MET A O 1
ATOM 1516 N N . TYR A 1 189 ? -0.965 -5.695 11.863 1.00 96.31 189 TYR A N 1
ATOM 1517 C CA . TYR A 1 189 ? -1.743 -6.317 12.945 1.00 96.31 189 TYR A CA 1
ATOM 1518 C C . TYR A 1 189 ? -3.113 -5.654 13.128 1.00 96.31 189 TYR A C 1
ATOM 1520 O O . TYR A 1 189 ? -4.091 -6.365 13.336 1.00 96.31 189 TYR A O 1
ATOM 1528 N N . ILE A 1 190 ? -3.216 -4.328 12.981 1.00 95.19 190 ILE A N 1
ATOM 1529 C CA . ILE A 1 190 ? -4.508 -3.618 13.006 1.00 95.19 190 ILE A CA 1
ATOM 1530 C C . ILE A 1 190 ? -5.399 -4.076 11.845 1.00 95.19 190 ILE A C 1
ATOM 1532 O O . ILE A 1 190 ? -6.562 -4.409 12.062 1.00 95.19 190 ILE A O 1
ATOM 1536 N N . VAL A 1 191 ? -4.865 -4.118 10.620 1.00 94.50 191 VAL A N 1
ATOM 1537 C CA . VAL A 1 191 ? -5.629 -4.507 9.423 1.00 94.50 191 VAL A CA 1
ATOM 1538 C C . VAL A 1 191 ? -6.129 -5.943 9.538 1.00 94.50 191 VAL A C 1
ATOM 1540 O O . VAL A 1 191 ? -7.305 -6.205 9.287 1.00 94.50 191 VAL A O 1
ATOM 1543 N N . VAL A 1 192 ? -5.266 -6.876 9.953 1.00 95.88 192 VAL A N 1
ATOM 1544 C CA . VAL A 1 192 ? -5.667 -8.278 10.140 1.00 95.88 192 VAL A CA 1
ATOM 1545 C C . VAL A 1 192 ? -6.624 -8.432 11.322 1.00 95.88 192 VAL A C 1
ATOM 1547 O O . VAL A 1 192 ? -7.602 -9.167 11.193 1.00 95.88 192 VAL A O 1
ATOM 1550 N N . GLY A 1 193 ? -6.383 -7.733 12.434 1.00 95.31 193 GLY A N 1
ATOM 1551 C CA . GLY A 1 193 ? -7.257 -7.732 13.608 1.00 95.31 193 GLY A CA 1
ATOM 1552 C C . GLY A 1 193 ? -8.676 -7.292 13.264 1.00 95.31 193 GLY A C 1
ATOM 1553 O O . GLY A 1 193 ? -9.625 -7.997 13.598 1.00 95.31 193 GLY A O 1
ATOM 1554 N N . LEU A 1 194 ? -8.811 -6.209 12.491 1.00 93.75 194 LEU A N 1
ATOM 1555 C CA . LEU A 1 194 ? -10.093 -5.731 11.976 1.00 93.75 194 LEU A CA 1
ATOM 1556 C C . LEU A 1 194 ? -10.732 -6.730 10.999 1.00 93.75 194 LEU A C 1
ATOM 1558 O O . LEU A 1 194 ? -11.891 -7.098 11.163 1.00 93.75 194 LEU A O 1
ATOM 1562 N N . ALA A 1 195 ? -9.988 -7.184 9.985 1.00 93.25 195 ALA A N 1
ATOM 1563 C CA . ALA A 1 195 ? -10.530 -8.031 8.919 1.00 93.25 195 ALA A CA 1
ATOM 1564 C C . ALA A 1 195 ? -10.904 -9.449 9.388 1.00 93.25 195 ALA A C 1
ATOM 1566 O O . ALA A 1 195 ? -11.705 -10.127 8.743 1.00 93.25 195 ALA A O 1
ATOM 1567 N N . ARG A 1 196 ? -10.290 -9.936 10.473 1.00 94.69 196 ARG A N 1
ATOM 1568 C CA . ARG A 1 196 ? -10.504 -11.290 11.011 1.00 94.69 196 ARG A CA 1
ATOM 1569 C C . ARG A 1 196 ? -11.179 -11.326 12.374 1.00 94.69 196 ARG A C 1
ATOM 1571 O O . ARG A 1 196 ? -11.383 -12.437 12.855 1.00 94.69 196 ARG A O 1
ATOM 1578 N N . LEU A 1 197 ? -11.528 -10.165 12.933 1.00 92.62 197 LEU A N 1
ATOM 1579 C CA . LEU A 1 197 ? -12.123 -10.023 14.263 1.00 92.62 197 LEU A CA 1
ATOM 1580 C C . LEU A 1 197 ? -11.306 -10.783 15.319 1.00 92.62 197 LEU A C 1
ATOM 1582 O O . LEU A 1 197 ? -11.823 -11.665 15.991 1.00 92.62 197 LEU A O 1
ATOM 1586 N N . GLY A 1 198 ? -10.001 -10.502 15.390 1.00 92.56 198 GLY A N 1
ATOM 1587 C CA . GLY A 1 198 ? -9.125 -11.151 16.371 1.00 92.56 198 GLY A CA 1
ATOM 1588 C C . GLY A 1 198 ? -9.526 -10.785 17.801 1.00 92.56 198 GLY A C 1
ATOM 1589 O O . GLY A 1 198 ? -9.824 -9.622 18.062 1.00 92.56 198 GLY A O 1
ATOM 1590 N N . ASP A 1 199 ? -9.499 -11.746 18.718 1.00 94.75 199 ASP A N 1
ATOM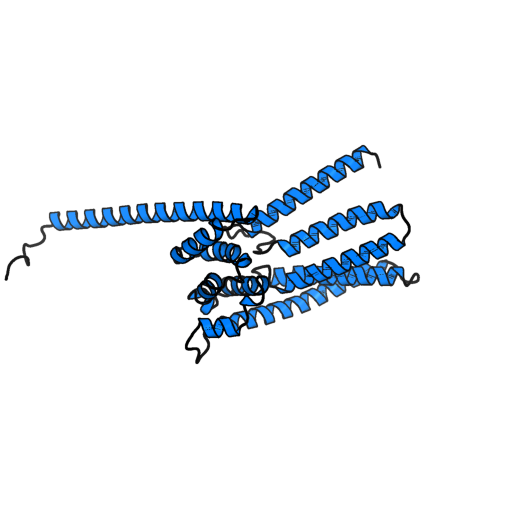 1591 C CA . ASP A 1 199 ? -10.013 -11.593 20.085 1.00 94.75 199 ASP A CA 1
ATOM 1592 C C . ASP A 1 199 ? -9.367 -10.408 20.828 1.00 94.75 199 ASP A C 1
ATOM 1594 O O . ASP A 1 199 ? -10.072 -9.505 21.277 1.00 94.75 199 ASP A O 1
ATOM 1598 N N . TYR A 1 200 ? -8.028 -10.317 20.817 1.00 94.62 200 TYR A N 1
ATOM 1599 C CA . TYR A 1 200 ? -7.276 -9.198 21.414 1.00 94.62 200 TYR A CA 1
ATOM 1600 C C . TYR A 1 200 ? -7.481 -7.851 20.699 1.00 94.62 200 TYR A C 1
ATOM 1602 O O . TYR A 1 200 ? -7.079 -6.797 21.195 1.00 94.62 200 TYR A O 1
ATOM 1610 N N . PHE A 1 201 ? -8.027 -7.859 19.481 1.00 94.69 201 PHE A N 1
ATOM 1611 C CA . PHE A 1 201 ? -8.431 -6.633 18.793 1.00 94.69 201 PHE A CA 1
ATOM 1612 C C . PHE A 1 201 ? -9.852 -6.226 19.198 1.00 94.69 201 PHE A C 1
ATOM 1614 O O . PHE A 1 201 ? -10.090 -5.042 19.431 1.00 94.69 201 PHE A O 1
ATOM 1621 N N . VAL A 1 202 ? -10.767 -7.193 19.310 1.00 92.38 202 VAL A N 1
ATOM 1622 C CA . VAL A 1 202 ? -12.178 -6.980 19.667 1.00 92.38 202 VAL A CA 1
ATOM 1623 C C . VAL A 1 202 ? -12.331 -6.524 21.116 1.00 92.38 202 VAL A C 1
ATOM 1625 O O . VAL A 1 202 ? -13.087 -5.590 21.367 1.00 92.38 202 VAL A O 1
ATOM 1628 N N . ASP A 1 203 ? -11.584 -7.108 22.056 1.00 92.12 203 ASP A N 1
ATOM 1629 C CA . ASP A 1 203 ? -11.566 -6.643 23.453 1.00 92.12 203 ASP A CA 1
ATOM 1630 C C . ASP A 1 203 ? -10.791 -5.325 23.650 1.00 92.12 203 ASP A C 1
ATOM 1632 O O . ASP A 1 203 ? -10.822 -4.706 24.714 1.00 92.12 203 ASP A O 1
ATOM 1636 N N . GLY A 1 204 ? -10.106 -4.871 22.597 1.00 92.06 204 GLY A N 1
ATOM 1637 C CA . GLY A 1 204 ? -9.373 -3.621 22.563 1.00 92.06 204 GLY A CA 1
ATOM 1638 C C . GLY A 1 204 ? -7.995 -3.649 23.227 1.00 92.06 204 GLY A C 1
ATOM 1639 O O . GLY A 1 204 ? -7.349 -2.599 23.241 1.00 92.06 204 GLY A O 1
ATOM 1640 N N . SER A 1 205 ? -7.500 -4.799 23.691 1.00 94.56 205 SER A N 1
ATOM 1641 C CA . SER A 1 205 ? -6.161 -4.947 24.286 1.00 94.56 205 SER A CA 1
ATOM 1642 C C . SER A 1 205 ? -5.055 -4.508 23.322 1.00 94.56 205 SER A C 1
ATOM 1644 O O . SER A 1 205 ? -4.142 -3.768 23.695 1.00 94.56 205 SER A O 1
ATOM 1646 N N . LEU A 1 206 ? -5.160 -4.895 22.045 1.00 94.75 206 LEU A N 1
ATOM 1647 C CA . LEU A 1 206 ? -4.239 -4.472 20.986 1.00 94.75 206 LEU A CA 1
ATOM 1648 C C . LEU A 1 206 ? -4.317 -2.962 20.737 1.00 94.75 206 LEU A C 1
ATOM 1650 O O . LEU A 1 206 ? -3.292 -2.312 20.531 1.00 94.75 206 LEU A O 1
ATOM 1654 N N . VAL A 1 207 ? -5.527 -2.401 20.756 1.00 94.50 207 VAL A N 1
ATOM 1655 C CA . VAL A 1 207 ? -5.753 -0.962 20.568 1.00 94.50 207 VAL A CA 1
ATOM 1656 C C . VAL A 1 207 ? -5.085 -0.182 21.700 1.00 94.50 207 VAL A C 1
ATOM 1658 O O . VAL A 1 207 ? -4.346 0.766 21.434 1.00 94.50 207 VAL A O 1
ATOM 1661 N N . ASP A 1 208 ? -5.278 -0.615 22.945 1.00 94.00 208 ASP A N 1
ATOM 1662 C CA . ASP A 1 208 ? -4.723 0.042 24.128 1.00 94.00 208 ASP A CA 1
ATOM 1663 C C . ASP A 1 208 ? -3.195 -0.069 24.170 1.00 94.00 208 ASP A C 1
ATOM 1665 O O . ASP A 1 208 ? -2.510 0.929 24.416 1.00 94.00 208 ASP A O 1
ATOM 1669 N N . TYR A 1 209 ? -2.646 -1.238 23.827 1.00 94.12 209 TYR A N 1
ATOM 1670 C CA . TYR A 1 209 ? -1.202 -1.433 23.687 1.00 94.12 209 TYR A CA 1
ATOM 1671 C C . TYR A 1 209 ? -0.589 -0.445 22.679 1.00 94.12 209 TYR A C 1
ATOM 1673 O O . TYR A 1 209 ? 0.387 0.244 22.986 1.00 94.12 209 TYR A O 1
ATOM 1681 N N . ILE A 1 210 ? -1.194 -0.303 21.493 1.00 94.00 210 ILE A N 1
ATOM 1682 C CA . ILE A 1 210 ? -0.696 0.612 20.453 1.00 94.00 210 ILE A CA 1
ATOM 1683 C C . ILE A 1 210 ? -0.864 2.082 20.867 1.00 94.00 210 ILE A C 1
ATOM 1685 O O . ILE A 1 210 ? 0.024 2.891 20.598 1.00 94.00 210 ILE A O 1
ATOM 1689 N N . ILE A 1 211 ? -1.966 2.448 21.534 1.00 92.81 211 ILE A N 1
ATOM 1690 C CA . ILE A 1 211 ? -2.188 3.817 22.033 1.00 92.81 211 ILE A CA 1
ATOM 1691 C C . ILE A 1 211 ? -1.110 4.219 23.040 1.00 92.81 211 ILE A C 1
ATOM 1693 O O . ILE A 1 211 ? -0.700 5.387 23.053 1.00 92.81 211 ILE A O 1
ATOM 1697 N N . ASN A 1 212 ? -0.689 3.291 23.896 1.00 91.75 212 ASN A N 1
ATOM 1698 C CA . ASN A 1 212 ? 0.249 3.559 24.982 1.00 91.75 212 ASN A CA 1
ATOM 1699 C C . ASN A 1 212 ? 1.718 3.520 24.536 1.00 91.75 212 ASN A C 1
ATOM 1701 O O . ASN A 1 212 ? 2.568 4.094 25.216 1.00 91.75 212 ASN A O 1
ATOM 1705 N N . ASN A 1 213 ? 2.024 2.938 23.374 1.00 89.62 213 ASN A N 1
ATOM 1706 C CA . ASN A 1 213 ? 3.387 2.870 22.859 1.00 89.62 213 ASN A CA 1
ATOM 1707 C C . ASN A 1 213 ? 3.749 4.103 22.002 1.00 89.62 213 ASN A C 1
ATOM 1709 O O . ASN A 1 213 ? 3.236 4.308 20.898 1.00 89.62 213 ASN A O 1
ATOM 1713 N N . SER A 1 214 ? 4.676 4.931 22.493 1.00 80.94 214 SER A N 1
ATOM 1714 C CA . SER A 1 214 ? 5.094 6.181 21.836 1.00 80.94 214 SER A CA 1
ATOM 1715 C C . SER A 1 214 ? 5.845 5.970 20.513 1.00 80.94 214 SER A C 1
ATOM 1717 O O . SER A 1 214 ? 5.822 6.851 19.647 1.00 80.94 214 SER A O 1
ATOM 1719 N N . SER A 1 215 ? 6.461 4.801 20.307 1.00 83.81 215 SER A N 1
ATOM 1720 C CA . SER A 1 215 ? 7.167 4.458 19.061 1.00 83.81 215 SER A CA 1
ATOM 1721 C C . SER A 1 215 ? 6.219 4.324 17.857 1.00 83.81 215 SER A C 1
ATOM 1723 O O . SER A 1 215 ? 6.612 4.540 16.709 1.00 83.81 215 SER A O 1
ATOM 1725 N N . LEU A 1 216 ? 4.931 4.063 18.108 1.00 85.25 216 LEU A N 1
ATOM 1726 C CA . LEU A 1 216 ? 3.911 3.791 17.091 1.00 85.25 216 LEU A CA 1
ATOM 1727 C C . LEU A 1 216 ? 3.098 5.026 16.690 1.00 85.25 216 LEU A C 1
ATOM 1729 O O . LEU A 1 216 ? 1.992 4.925 16.154 1.00 85.25 216 LEU A O 1
ATOM 1733 N N . ASN A 1 217 ? 3.664 6.218 16.881 1.00 82.94 217 ASN A N 1
ATOM 1734 C CA . ASN A 1 217 ? 2.999 7.481 16.581 1.00 82.94 217 ASN A CA 1
ATOM 1735 C C . ASN A 1 217 ? 2.432 7.552 15.151 1.00 82.94 217 ASN A C 1
ATOM 1737 O O . ASN A 1 217 ? 1.326 8.058 14.962 1.00 82.94 217 ASN A O 1
ATOM 1741 N N . SER A 1 218 ? 3.144 7.072 14.133 1.00 85.62 218 SER A N 1
ATOM 1742 C CA . SER A 1 218 ? 2.676 7.077 12.732 1.00 85.62 218 SER A CA 1
ATOM 1743 C C . SER A 1 218 ? 1.482 6.142 12.477 1.00 85.62 218 SER A C 1
ATOM 1745 O O . SER A 1 218 ? 0.730 6.358 11.529 1.00 85.62 218 SER A O 1
ATOM 1747 N N . THR A 1 219 ? 1.255 5.159 13.349 1.00 91.38 219 THR A N 1
ATOM 1748 C CA . THR A 1 219 ? 0.133 4.213 13.279 1.00 91.38 219 THR A CA 1
ATOM 1749 C C . THR A 1 219 ? -1.151 4.779 13.894 1.00 91.38 219 THR A C 1
ATOM 1751 O O . THR A 1 219 ? -2.243 4.348 13.529 1.00 91.38 219 THR A O 1
ATOM 1754 N N . LEU A 1 220 ? -1.058 5.800 14.758 1.00 92.81 220 LEU A N 1
ATOM 1755 C CA . LEU A 1 220 ? -2.216 6.381 15.455 1.00 92.81 220 LEU A CA 1
ATOM 1756 C C . LEU A 1 220 ? -3.299 6.921 14.511 1.00 92.81 220 LEU A C 1
ATOM 1758 O O . LEU A 1 220 ? -4.476 6.827 14.836 1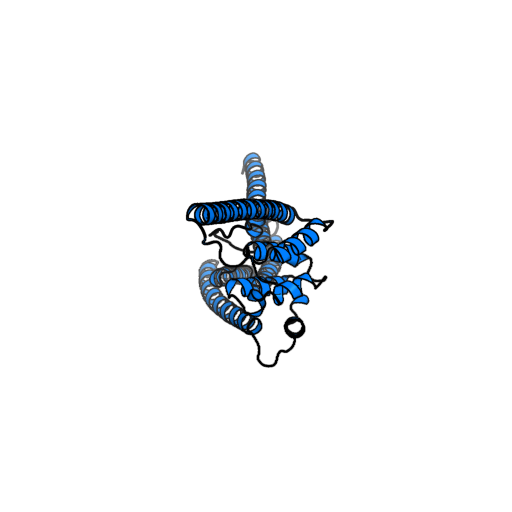.00 92.81 220 LEU A O 1
ATOM 1762 N N . ALA A 1 221 ? -2.924 7.466 13.349 1.00 92.81 221 ALA A N 1
ATOM 1763 C CA . ALA A 1 221 ? -3.898 7.935 12.360 1.00 92.81 221 ALA A CA 1
ATOM 1764 C C . ALA A 1 221 ? -4.727 6.768 11.800 1.00 92.81 221 ALA A C 1
ATOM 1766 O O . ALA A 1 221 ? -5.951 6.832 11.760 1.00 92.81 221 ALA A O 1
ATOM 1767 N N . MET A 1 222 ? -4.071 5.661 11.444 1.00 93.19 222 MET A N 1
ATOM 1768 C CA . MET A 1 222 ? -4.763 4.452 10.996 1.00 93.19 222 MET A CA 1
ATOM 1769 C C . MET A 1 222 ? -5.627 3.859 12.113 1.00 93.19 222 MET A C 1
ATOM 1771 O O . MET A 1 222 ? -6.769 3.480 11.873 1.00 93.19 222 MET A O 1
ATOM 1775 N N . LEU A 1 223 ? -5.114 3.827 13.344 1.00 94.75 223 LEU A N 1
ATOM 1776 C CA . LEU A 1 223 ? -5.870 3.324 14.486 1.00 94.75 223 LEU A CA 1
ATOM 1777 C C . LEU A 1 223 ? -7.114 4.180 14.768 1.00 94.75 223 LEU A C 1
ATOM 1779 O O . LEU A 1 223 ? -8.186 3.632 14.989 1.00 94.75 223 LEU A O 1
ATOM 1783 N N . LEU A 1 224 ? -7.005 5.511 14.682 1.00 95.06 224 LEU A N 1
ATOM 1784 C CA . LEU A 1 224 ? -8.143 6.428 14.800 1.00 95.06 224 LEU A CA 1
ATOM 1785 C C . LEU A 1 224 ? -9.205 6.155 13.729 1.00 95.06 224 LEU A C 1
ATOM 1787 O O . LEU A 1 224 ? -10.391 6.084 14.050 1.00 95.06 224 LEU A O 1
ATOM 1791 N N . GLN A 1 225 ? -8.789 5.972 12.473 1.00 94.62 225 GLN A N 1
ATOM 1792 C CA . GLN A 1 225 ? -9.693 5.622 11.375 1.00 94.62 225 GLN A CA 1
ATOM 1793 C C . GLN A 1 225 ? -10.455 4.325 11.674 1.00 94.62 225 GLN A C 1
ATOM 1795 O O . GLN A 1 225 ? -11.671 4.284 11.517 1.00 94.62 225 GLN A O 1
ATOM 1800 N N . VAL A 1 226 ? -9.757 3.298 12.166 1.00 93.06 226 VAL A N 1
ATOM 1801 C CA . VAL A 1 226 ? -10.348 1.994 12.486 1.00 93.06 226 VAL A CA 1
ATOM 1802 C C . VAL A 1 226 ? -11.291 2.060 13.688 1.00 93.06 226 VAL A C 1
ATOM 1804 O O . VAL A 1 226 ? -12.417 1.580 13.601 1.00 93.06 226 VAL A O 1
ATOM 1807 N N . VAL A 1 227 ? -10.883 2.701 14.786 1.00 93.62 227 VAL A N 1
ATOM 1808 C CA . VAL A 1 227 ? -11.726 2.868 15.986 1.00 93.62 227 VAL A CA 1
ATOM 1809 C C . VAL A 1 227 ? -12.993 3.667 15.664 1.00 93.62 227 VAL A C 1
ATOM 1811 O O . VAL A 1 227 ? -14.049 3.424 16.240 1.00 93.62 227 VAL A O 1
ATOM 1814 N N . THR A 1 228 ? -12.937 4.565 14.677 1.00 92.56 228 THR A N 1
ATOM 1815 C CA . THR A 1 228 ? -14.118 5.310 14.220 1.00 92.56 228 THR A CA 1
ATOM 1816 C C . THR A 1 228 ? -15.209 4.392 13.655 1.00 92.56 228 THR A C 1
ATOM 1818 O O . THR A 1 228 ? -16.377 4.772 13.692 1.00 92.56 228 THR A O 1
ATOM 1821 N N . PHE A 1 229 ? -14.899 3.171 13.208 1.00 90.25 229 PHE A N 1
ATOM 1822 C CA . PHE A 1 229 ? -15.921 2.208 12.780 1.00 90.25 229 PHE A CA 1
ATOM 1823 C C . PHE A 1 229 ? -16.753 1.636 13.935 1.00 90.25 229 PHE A C 1
ATOM 1825 O O . PHE A 1 229 ? -17.849 1.145 13.685 1.00 90.25 229 PHE A O 1
ATOM 1832 N N . PHE A 1 230 ? -16.283 1.749 15.181 1.00 90.31 230 PHE A N 1
ATOM 1833 C CA . PHE A 1 230 ? -16.928 1.181 16.365 1.00 90.31 230 PHE A CA 1
ATOM 1834 C C . PHE A 1 230 ? -17.546 2.295 17.224 1.00 90.31 230 PHE A C 1
ATOM 1836 O O . PHE A 1 230 ? -16.822 3.033 17.896 1.00 90.31 230 PHE A O 1
ATOM 1843 N N . PRO A 1 231 ? -18.881 2.468 17.222 1.00 87.00 231 PRO A N 1
ATOM 1844 C CA . PRO A 1 231 ? -19.537 3.482 18.048 1.00 87.00 231 PRO A CA 1
ATOM 1845 C C . PRO A 1 231 ? -19.304 3.292 19.553 1.00 87.00 231 PRO A C 1
ATOM 1847 O O . PRO A 1 231 ? -19.182 4.284 20.268 1.00 87.00 231 PRO A O 1
ATOM 1850 N N . SER A 1 232 ? -19.186 2.040 20.010 1.00 86.25 232 SER A N 1
ATOM 1851 C CA . SER A 1 232 ? -18.951 1.675 21.415 1.00 86.25 232 SER A CA 1
ATOM 1852 C C . SER A 1 232 ? -17.613 2.182 21.961 1.00 86.25 232 SER A C 1
ATOM 1854 O O . SER A 1 232 ? -17.507 2.492 23.142 1.00 86.25 232 SER A O 1
ATOM 1856 N N . GLU A 1 233 ? -16.607 2.352 21.102 1.00 89.75 233 GLU A N 1
ATOM 1857 C CA . GLU A 1 233 ? -15.246 2.751 21.484 1.00 89.75 233 GLU A CA 1
ATOM 1858 C C . GLU A 1 233 ? -15.025 4.275 21.419 1.00 89.75 233 GLU A C 1
ATOM 1860 O O . GLU A 1 233 ? -13.922 4.767 21.149 1.00 89.75 233 GLU A O 1
ATOM 1865 N N . SER A 1 234 ? -16.074 5.064 21.681 1.00 89.81 234 SER A N 1
ATOM 1866 C CA . SER A 1 234 ? -16.041 6.535 21.611 1.00 89.81 234 SER A CA 1
ATOM 1867 C C . SER A 1 234 ? -14.966 7.157 22.516 1.00 89.81 234 SER A C 1
ATOM 1869 O O . SER A 1 234 ? -14.303 8.121 22.126 1.00 89.81 234 SER A O 1
ATOM 1871 N N . ARG A 1 235 ? -14.709 6.564 23.690 1.00 91.38 235 ARG A N 1
ATOM 1872 C CA . ARG A 1 235 ? -13.648 7.007 24.608 1.00 91.38 235 ARG A CA 1
ATOM 1873 C C . ARG A 1 235 ? -12.253 6.838 24.000 1.00 91.38 235 ARG A C 1
ATOM 1875 O O . ARG A 1 235 ? -11.442 7.762 24.084 1.00 91.38 235 ARG A O 1
ATOM 1882 N N . LYS A 1 236 ? -11.968 5.693 23.366 1.00 93.06 236 LYS A N 1
ATOM 1883 C CA . LYS A 1 236 ? -10.675 5.439 22.700 1.00 93.06 236 LYS A CA 1
ATOM 1884 C C . LYS A 1 236 ? -10.503 6.346 21.483 1.00 93.06 236 LYS A C 1
ATOM 1886 O O . LYS A 1 236 ? -9.428 6.921 21.295 1.00 93.06 236 LYS A O 1
ATOM 1891 N N . MET A 1 237 ? -11.580 6.554 20.719 1.00 93.94 237 MET A N 1
ATOM 1892 C CA . MET A 1 237 ? -11.621 7.513 19.611 1.00 93.94 237 MET A CA 1
ATOM 1893 C C . MET A 1 237 ? -11.221 8.921 20.076 1.00 93.94 237 MET A C 1
ATOM 1895 O O . MET A 1 237 ? -10.402 9.574 19.431 1.00 93.94 237 MET A O 1
ATOM 1899 N N . ASP A 1 238 ? -11.735 9.372 21.221 1.00 93.44 238 ASP A N 1
ATOM 1900 C CA . ASP A 1 238 ? -11.445 10.695 21.775 1.00 93.44 238 ASP A CA 1
ATOM 1901 C C . ASP A 1 238 ? -9.998 10.865 22.240 1.00 93.44 238 ASP A C 1
ATOM 1903 O O . ASP A 1 238 ? -9.390 11.915 22.004 1.00 93.44 238 ASP A O 1
ATOM 1907 N N . VAL A 1 239 ? -9.426 9.837 22.873 1.00 93.94 239 VAL A N 1
ATOM 1908 C CA . VAL A 1 239 ? -8.008 9.827 23.264 1.00 93.94 239 VAL A CA 1
ATOM 1909 C C . VAL A 1 239 ? -7.119 9.923 22.024 1.00 93.94 239 VAL A C 1
ATOM 1911 O O . VAL A 1 239 ? -6.221 10.768 21.968 1.00 93.94 239 VAL A O 1
ATOM 1914 N N . LEU A 1 240 ? -7.394 9.101 21.010 1.00 94.44 240 LEU A N 1
ATOM 1915 C CA . LEU A 1 240 ? -6.662 9.097 19.744 1.00 94.44 240 LEU A CA 1
ATOM 1916 C C . LEU A 1 240 ? -6.787 10.430 18.999 1.00 94.44 240 LEU A C 1
ATOM 1918 O O . LEU A 1 240 ? -5.779 10.969 18.539 1.00 94.44 240 LEU A O 1
ATOM 1922 N N . TYR A 1 241 ? -7.996 10.989 18.928 1.00 94.69 241 TYR A N 1
ATOM 1923 C CA . TYR A 1 241 ? -8.259 12.284 18.304 1.00 94.69 241 TYR A CA 1
ATOM 1924 C C . TYR A 1 241 ? -7.434 13.397 18.959 1.00 94.69 241 TYR A C 1
ATOM 1926 O O . TYR A 1 241 ? -6.729 14.127 18.263 1.00 94.69 241 TYR A O 1
ATOM 1934 N N . LYS A 1 242 ? -7.448 13.489 20.298 1.00 94.00 242 LYS A N 1
ATOM 1935 C CA . LYS A 1 242 ? -6.648 14.480 21.040 1.00 94.00 242 LYS A CA 1
ATOM 1936 C C . LYS A 1 242 ? -5.152 14.304 20.773 1.00 94.00 242 LYS A C 1
ATOM 1938 O O . LYS A 1 242 ? -4.486 15.277 20.423 1.00 94.00 242 LYS A O 1
ATOM 1943 N N . LYS A 1 243 ? -4.636 13.069 20.856 1.00 92.75 243 LYS A N 1
ATOM 1944 C CA . LYS A 1 243 ? -3.222 12.772 20.555 1.00 92.75 243 LYS A CA 1
ATOM 1945 C C . LYS A 1 243 ? -2.837 13.195 19.136 1.00 92.75 243 LYS A C 1
ATOM 1947 O O . LYS A 1 243 ? -1.744 13.719 18.936 1.00 92.75 243 LYS A O 1
ATOM 1952 N N . LEU A 1 244 ? -3.715 12.979 18.155 1.00 92.75 244 LEU A N 1
ATOM 1953 C CA . LEU A 1 244 ? -3.432 13.310 16.761 1.00 92.75 244 LEU A CA 1
ATOM 1954 C C . LEU A 1 244 ? -3.481 14.824 16.509 1.00 92.75 244 LEU A C 1
ATOM 1956 O O . LEU A 1 244 ? -2.567 15.349 15.881 1.00 92.75 244 LEU A O 1
ATOM 1960 N N . VAL A 1 245 ? -4.476 15.536 17.048 1.00 93.31 245 VAL A N 1
ATOM 1961 C CA . VAL A 1 245 ? -4.595 17.003 16.922 1.00 93.31 245 VAL A CA 1
ATOM 1962 C C . VAL A 1 245 ? -3.416 17.732 17.574 1.00 93.31 245 VAL A C 1
ATOM 1964 O O . VAL A 1 245 ? -2.961 18.745 17.053 1.00 93.31 245 VAL A O 1
ATOM 1967 N N . MET A 1 246 ? -2.871 17.199 18.672 1.00 92.12 246 MET A N 1
ATOM 1968 C CA . MET A 1 246 ? -1.703 17.777 19.348 1.00 92.12 246 MET A CA 1
ATOM 1969 C C . MET A 1 246 ? -0.382 17.599 18.577 1.00 92.12 246 MET A C 1
ATOM 1971 O O . MET A 1 246 ? 0.639 18.169 18.970 1.00 92.12 246 MET A O 1
ATOM 1975 N N . LYS A 1 247 ? -0.347 16.830 17.479 1.00 90.00 247 LYS A N 1
ATOM 1976 C CA . LYS A 1 247 ? 0.881 16.674 16.689 1.00 90.00 247 LYS A CA 1
ATOM 1977 C C . LYS A 1 247 ? 1.207 17.933 15.892 1.00 90.00 247 LYS A C 1
ATOM 1979 O O . LYS A 1 247 ? 0.432 18.384 15.057 1.00 90.00 247 LYS A O 1
ATOM 1984 N N . ARG A 1 248 ? 2.450 18.404 16.032 1.00 84.25 248 ARG A N 1
ATOM 1985 C CA . ARG A 1 248 ? 2.975 19.575 15.306 1.00 84.25 248 ARG A CA 1
ATOM 1986 C C . ARG A 1 248 ? 2.998 19.402 13.780 1.00 84.25 248 ARG A C 1
ATOM 1988 O O . ARG A 1 248 ? 2.822 20.372 13.052 1.00 84.25 248 ARG A O 1
ATOM 1995 N N . LYS A 1 249 ? 3.257 18.187 13.285 1.00 87.12 249 LYS A N 1
ATOM 1996 C CA . LYS A 1 249 ? 3.368 17.883 11.849 1.00 87.12 249 LYS A CA 1
ATOM 1997 C C . LYS A 1 249 ? 2.316 16.850 11.456 1.00 87.12 249 LYS A C 1
ATOM 1999 O O . LYS A 1 249 ? 2.514 15.656 11.656 1.00 87.12 249 LYS A O 1
ATOM 2004 N N . LEU A 1 250 ? 1.206 17.332 10.904 1.00 88.38 250 LEU A N 1
ATOM 2005 C CA . LEU A 1 250 ? 0.143 16.505 10.335 1.00 88.38 250 LEU A CA 1
ATOM 2006 C C . LEU A 1 250 ? 0.194 16.561 8.814 1.00 88.38 250 LEU A C 1
ATOM 2008 O O . LEU A 1 250 ? 0.249 17.659 8.245 1.00 88.38 250 LEU A O 1
ATOM 2012 N N . SER A 1 251 ? 0.144 15.391 8.175 1.00 90.62 251 SER A N 1
ATOM 2013 C CA . SER A 1 251 ? 0.031 15.307 6.721 1.00 90.62 251 SER A CA 1
ATOM 2014 C C . SER A 1 251 ? -1.336 15.818 6.256 1.00 90.62 251 SER A C 1
ATOM 2016 O O . SER A 1 251 ? -2.296 15.873 7.028 1.00 90.62 251 SER A O 1
ATOM 2018 N N . PHE A 1 252 ? -1.444 16.182 4.977 1.00 91.75 252 PHE A N 1
ATOM 2019 C CA . PHE A 1 252 ? -2.722 16.575 4.378 1.00 91.75 252 PHE A CA 1
ATOM 2020 C C . PHE A 1 252 ? -3.803 15.496 4.571 1.00 91.75 252 PHE A C 1
ATOM 2022 O O . PHE A 1 252 ? -4.933 15.808 4.945 1.00 91.75 252 PHE A O 1
ATOM 2029 N N . ALA A 1 253 ? -3.430 14.224 4.410 1.00 91.75 253 ALA A N 1
ATOM 2030 C CA . ALA A 1 253 ? -4.334 13.094 4.583 1.00 91.75 253 ALA A CA 1
ATOM 2031 C C . ALA A 1 253 ? -4.770 12.910 6.052 1.00 91.75 253 ALA A C 1
ATOM 2033 O O . ALA A 1 253 ? -5.932 12.607 6.312 1.00 91.75 253 ALA A O 1
ATOM 2034 N N . ASP A 1 254 ? -3.884 13.164 7.023 1.00 92.75 254 ASP A N 1
ATOM 2035 C CA . ASP A 1 254 ? -4.244 13.100 8.448 1.00 92.75 254 ASP A CA 1
ATOM 2036 C C . ASP A 1 254 ? -5.180 14.246 8.850 1.00 92.75 254 ASP A C 1
ATOM 2038 O O . ASP A 1 254 ? -6.106 14.044 9.633 1.00 92.75 254 ASP A O 1
ATOM 2042 N N . ARG A 1 255 ? -4.989 15.450 8.291 1.00 94.69 255 ARG A N 1
ATOM 2043 C CA . ARG A 1 255 ? -5.912 16.581 8.504 1.00 94.69 255 ARG A CA 1
ATOM 2044 C C . ARG A 1 255 ? -7.304 16.270 7.959 1.00 94.69 255 ARG A C 1
ATOM 2046 O O . ARG A 1 255 ? -8.300 16.564 8.617 1.00 94.69 255 ARG A O 1
ATOM 2053 N N . PHE A 1 256 ? -7.366 15.647 6.782 1.00 94.62 256 PHE A N 1
ATOM 2054 C CA . PHE A 1 256 ? -8.621 15.175 6.206 1.00 94.62 256 PHE A CA 1
ATOM 2055 C C . PHE A 1 256 ? -9.306 14.136 7.104 1.00 94.62 256 PHE A C 1
ATOM 2057 O O . PHE A 1 256 ? -10.497 14.271 7.387 1.00 94.62 256 PHE A O 1
ATOM 2064 N N . LEU A 1 257 ? -8.553 13.160 7.626 1.00 94.94 257 LEU A N 1
ATOM 2065 C CA . LEU A 1 257 ? -9.070 12.187 8.589 1.00 94.94 257 LEU A CA 1
ATOM 2066 C C . LEU A 1 257 ? -9.634 12.874 9.843 1.00 94.94 257 LEU A C 1
ATOM 2068 O O . LEU A 1 257 ? -10.763 12.591 10.233 1.00 94.94 257 LEU A O 1
ATOM 2072 N N . ILE A 1 258 ? -8.888 13.802 10.452 1.00 95.50 258 ILE A N 1
ATOM 2073 C CA . ILE A 1 258 ? -9.330 14.556 11.640 1.00 95.50 258 ILE A CA 1
ATOM 2074 C C . ILE A 1 258 ? -10.660 15.262 11.370 1.00 95.50 258 ILE A C 1
ATOM 2076 O O . ILE A 1 258 ? -11.574 15.176 12.189 1.00 95.50 258 ILE A O 1
ATOM 2080 N N . TYR A 1 259 ? -10.796 15.916 10.214 1.00 95.31 259 TYR A N 1
ATOM 2081 C CA . TYR A 1 259 ? -12.043 16.569 9.818 1.00 95.31 259 TYR A CA 1
ATOM 2082 C C . TYR A 1 259 ? -13.214 15.577 9.727 1.00 95.31 259 TYR A C 1
ATOM 2084 O O . TYR A 1 259 ? -14.303 15.848 10.241 1.00 95.31 259 TYR A O 1
ATOM 2092 N N . GLN A 1 260 ? -13.004 14.410 9.112 1.00 95.00 260 GLN A N 1
ATOM 2093 C CA . GLN A 1 260 ? -14.043 13.384 9.013 1.00 95.00 260 GLN A CA 1
ATOM 2094 C C . GLN A 1 260 ? -14.440 12.822 10.385 1.00 95.00 260 GLN A C 1
ATOM 2096 O O . GLN A 1 260 ? -15.632 12.714 10.683 1.00 95.00 260 GLN A O 1
ATOM 2101 N N . VAL A 1 261 ? -13.456 12.514 11.234 1.00 94.81 261 VAL A N 1
ATOM 2102 C CA . VAL A 1 261 ? -13.673 12.010 12.598 1.00 94.81 261 VAL A CA 1
ATOM 2103 C C . VAL A 1 261 ? -14.424 13.040 13.435 1.00 94.81 261 VAL A C 1
ATOM 2105 O O . VAL A 1 261 ? -15.386 12.682 14.109 1.00 94.81 261 VAL A O 1
ATOM 2108 N N . TYR A 1 262 ? -14.059 14.322 13.340 1.00 94.25 262 TYR A N 1
ATOM 2109 C CA . TYR A 1 262 ? -14.774 15.408 14.010 1.00 94.25 262 TYR A CA 1
ATOM 2110 C C . TYR A 1 262 ? -16.256 15.434 13.615 1.00 94.25 262 TYR A C 1
ATOM 2112 O O . TYR A 1 262 ? -17.124 15.449 14.485 1.00 94.25 262 TYR A O 1
ATOM 2120 N N . ARG A 1 263 ? -16.574 15.342 12.315 1.00 92.5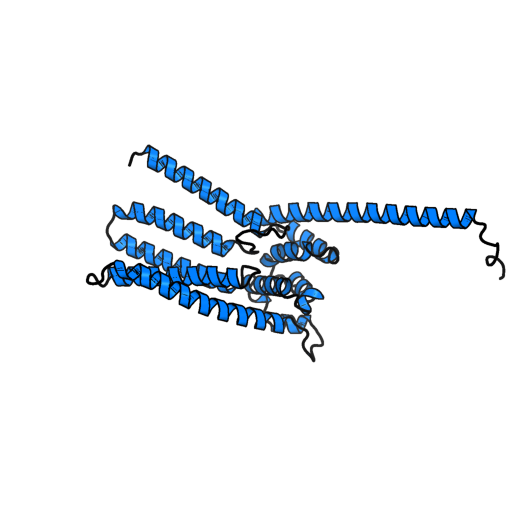6 263 ARG A N 1
ATOM 2121 C CA . ARG A 1 263 ? -17.973 15.297 11.856 1.00 92.56 263 ARG A CA 1
ATOM 2122 C C . ARG A 1 263 ? -18.733 14.082 12.381 1.00 92.56 263 ARG A C 1
ATOM 2124 O O . ARG A 1 263 ? -19.898 14.224 12.748 1.00 92.56 263 ARG A O 1
ATOM 2131 N N . ILE A 1 264 ? -18.108 12.902 12.402 1.00 91.19 264 ILE A N 1
ATOM 2132 C CA . ILE A 1 264 ? -18.731 11.689 12.955 1.00 91.19 264 ILE A CA 1
ATOM 2133 C C . ILE A 1 264 ? -18.977 11.855 14.450 1.00 91.19 264 ILE A C 1
ATOM 2135 O O . ILE A 1 264 ? -20.082 11.584 14.913 1.00 91.19 264 ILE A O 1
ATOM 2139 N N . LYS A 1 265 ? -17.982 12.351 15.187 1.00 88.69 265 LYS A N 1
ATOM 2140 C CA . LYS A 1 265 ? -18.091 12.618 16.618 1.00 88.69 265 LYS A CA 1
ATOM 2141 C C . LYS A 1 265 ? -19.246 13.574 16.921 1.00 88.69 265 LYS A C 1
ATOM 2143 O O . LYS A 1 265 ? -20.088 13.248 17.751 1.00 88.69 265 LYS A O 1
ATOM 2148 N N . THR A 1 266 ? -19.335 14.704 16.218 1.00 86.69 266 THR A N 1
ATOM 2149 C CA . THR A 1 266 ? -20.435 15.664 16.394 1.00 86.69 266 THR A CA 1
ATOM 2150 C C . THR A 1 266 ? -21.791 15.031 16.093 1.00 86.69 266 THR A C 1
ATOM 2152 O O . THR A 1 266 ? -22.737 15.237 16.844 1.00 86.69 266 THR A O 1
ATOM 2155 N N . ARG A 1 267 ? -21.899 14.220 15.032 1.00 84.38 267 ARG A N 1
ATOM 2156 C CA . ARG A 1 267 ? -23.150 13.519 14.705 1.00 84.38 267 ARG A CA 1
ATOM 2157 C C . ARG A 1 267 ? -23.563 12.528 15.791 1.00 84.38 267 ARG A C 1
ATOM 2159 O O . ARG A 1 267 ? -24.729 12.531 16.157 1.00 84.38 267 ARG A O 1
ATOM 2166 N N . ARG A 1 268 ? -22.625 11.736 16.323 1.00 84.00 268 ARG A N 1
ATOM 2167 C CA . ARG A 1 268 ? -22.894 10.787 17.419 1.00 84.00 268 ARG A CA 1
ATOM 2168 C C . ARG A 1 268 ? -23.409 11.500 18.666 1.00 84.00 268 ARG A C 1
ATOM 2170 O O . ARG A 1 268 ? -24.458 11.132 19.165 1.00 84.00 268 ARG A O 1
ATOM 2177 N N . LEU A 1 269 ? -22.755 12.588 19.076 1.00 79.44 269 LEU A N 1
ATOM 2178 C CA . LEU A 1 269 ? -23.193 13.390 20.226 1.00 79.44 269 LEU A CA 1
ATOM 2179 C C . LEU A 1 269 ? -24.619 13.943 20.055 1.00 79.44 269 LEU A C 1
ATOM 2181 O O . LEU A 1 269 ? -25.410 13.934 20.997 1.00 79.44 269 LEU A O 1
ATOM 2185 N N . VAL A 1 270 ? -24.960 14.419 18.853 1.00 72.94 270 VAL A N 1
ATOM 2186 C CA . VAL A 1 270 ? -26.305 14.942 18.555 1.00 72.94 270 VAL A CA 1
ATOM 2187 C C . VAL A 1 270 ? -27.349 13.821 18.517 1.00 72.94 270 VAL A C 1
ATOM 2189 O O . VAL A 1 270 ? -28.442 14.008 19.050 1.00 72.94 270 VAL A O 1
ATOM 2192 N N . SER A 1 271 ? -27.024 12.666 17.929 1.00 71.56 271 SER A N 1
ATOM 2193 C CA . SER A 1 271 ? -27.892 11.481 17.929 1.00 71.56 271 SER A CA 1
ATOM 2194 C C . SER A 1 271 ? -28.169 10.988 19.346 1.00 71.56 271 SER A C 1
ATOM 2196 O O . SER A 1 271 ? -29.334 10.876 19.713 1.00 71.56 271 SER A O 1
ATOM 2198 N N . ASP A 1 272 ? -27.130 10.821 20.167 1.00 71.62 272 ASP A N 1
ATOM 2199 C CA . ASP A 1 272 ? -27.273 10.381 21.557 1.00 71.62 272 ASP A CA 1
ATOM 2200 C C . ASP A 1 272 ? -28.165 11.349 22.349 1.00 71.62 272 ASP A C 1
ATOM 2202 O O . ASP A 1 272 ? -29.032 10.922 23.108 1.00 71.62 272 ASP A O 1
ATOM 2206 N N . THR A 1 273 ? -28.022 12.662 22.127 1.00 71.81 273 THR A N 1
ATOM 2207 C CA . THR A 1 273 ? -28.866 13.683 22.775 1.00 71.81 273 THR A CA 1
ATOM 2208 C C . THR A 1 273 ? -30.330 13.560 22.351 1.00 71.81 273 THR A C 1
ATOM 2210 O O . THR A 1 273 ? -31.228 13.650 23.189 1.00 71.81 273 THR A O 1
ATOM 2213 N N . LYS A 1 274 ? -30.587 13.342 21.057 1.00 72.50 274 LYS A N 1
ATOM 2214 C CA . LYS A 1 274 ? -31.943 13.194 20.520 1.00 72.50 274 LYS A CA 1
ATOM 2215 C C . LYS A 1 274 ? -32.614 11.919 21.035 1.00 72.50 274 LYS A C 1
ATOM 2217 O O . LYS A 1 274 ? -33.748 11.991 21.501 1.00 72.50 274 LYS A O 1
ATOM 2222 N N . ASP A 1 275 ? -31.912 10.792 20.998 1.00 70.12 275 ASP A N 1
ATOM 2223 C CA . ASP A 1 275 ? -32.434 9.498 21.450 1.00 70.12 275 ASP A CA 1
ATOM 2224 C C . ASP A 1 275 ? -32.661 9.499 22.969 1.00 70.12 275 ASP A C 1
ATOM 2226 O O . ASP A 1 275 ? -33.673 8.989 23.460 1.00 70.12 275 ASP A O 1
ATOM 2230 N N . THR A 1 276 ? -31.774 10.156 23.725 1.00 70.44 276 THR A N 1
ATOM 2231 C CA . THR A 1 276 ? -31.947 10.377 25.170 1.00 70.44 276 THR A CA 1
ATOM 2232 C C . THR A 1 276 ? -33.174 11.239 25.452 1.00 70.44 276 THR A C 1
ATOM 2234 O O . THR A 1 276 ? -33.964 10.909 26.335 1.00 70.44 276 THR A O 1
ATOM 2237 N N . LEU A 1 277 ? -33.378 12.316 24.688 1.00 75.81 277 LEU A N 1
ATOM 2238 C CA . LEU A 1 277 ? -34.547 13.185 24.822 1.00 75.81 277 LEU A CA 1
ATOM 2239 C C . LEU A 1 277 ? -35.847 12.441 24.485 1.00 75.81 277 LEU A C 1
ATOM 2241 O O . LEU A 1 277 ? -36.839 12.576 25.198 1.00 75.81 277 LEU A O 1
ATOM 2245 N N . GLU A 1 278 ? -35.849 11.628 23.430 1.00 82.38 278 GLU A N 1
ATOM 2246 C CA . GLU A 1 278 ? -37.007 10.817 23.053 1.00 82.38 278 GLU A CA 1
ATOM 2247 C C . GLU A 1 278 ? -37.327 9.763 24.122 1.00 82.38 278 GLU A C 1
ATOM 2249 O O . GLU A 1 278 ? -38.486 9.595 24.509 1.00 82.38 278 GLU A O 1
ATOM 2254 N N . THR A 1 279 ? -36.300 9.101 24.657 1.00 76.31 279 THR A N 1
ATOM 2255 C CA . THR A 1 279 ? -36.441 8.136 25.755 1.00 76.31 279 THR A CA 1
ATOM 2256 C C . THR A 1 279 ? -36.970 8.814 27.018 1.00 76.31 279 THR A C 1
ATOM 2258 O O . THR A 1 279 ? -37.907 8.312 27.636 1.00 76.31 279 THR A O 1
ATOM 2261 N N . TYR A 1 280 ? -36.439 9.987 27.370 1.00 79.38 280 TYR A N 1
ATOM 2262 C CA . TYR A 1 280 ? -36.933 10.795 28.483 1.00 79.38 280 TYR A CA 1
ATOM 2263 C C . TYR A 1 280 ? -38.406 11.177 28.298 1.00 79.38 280 TYR A C 1
ATOM 2265 O O . TYR A 1 280 ? -39.202 11.011 29.221 1.00 79.38 280 TYR A O 1
ATOM 2273 N N . ASN A 1 281 ? -38.795 11.623 27.102 1.00 87.56 281 ASN A N 1
ATOM 2274 C CA . ASN A 1 281 ? -40.180 11.979 26.804 1.00 87.56 281 ASN A CA 1
ATOM 2275 C C . ASN A 1 281 ? -41.117 10.766 26.908 1.00 87.56 281 ASN A C 1
ATOM 2277 O O . ASN A 1 281 ? -42.185 10.887 27.504 1.00 87.56 281 ASN A O 1
ATOM 2281 N N . LYS A 1 282 ? -40.704 9.587 26.420 1.00 87.25 282 LYS A N 1
ATOM 2282 C CA . LYS A 1 282 ? -41.460 8.331 26.588 1.00 87.25 282 LYS A CA 1
ATOM 2283 C C . LYS A 1 282 ? -41.606 7.942 28.060 1.00 87.25 282 LYS A C 1
ATOM 2285 O O . LYS A 1 282 ? -42.688 7.542 28.481 1.00 87.25 282 LYS A O 1
ATOM 2290 N N . LEU A 1 283 ? -40.542 8.071 28.854 1.00 78.00 283 LEU A N 1
ATOM 2291 C CA . LEU A 1 283 ? -40.581 7.798 30.296 1.00 78.00 283 LEU A CA 1
ATOM 2292 C C . LEU A 1 283 ? -41.491 8.782 31.035 1.00 78.00 283 LEU A C 1
ATOM 2294 O O . LEU A 1 283 ? -42.273 8.369 31.889 1.00 78.00 283 LEU A O 1
ATOM 2298 N N . LYS A 1 284 ? -41.429 10.069 30.685 1.00 86.75 284 LYS A N 1
ATOM 2299 C CA . LYS A 1 284 ? -42.306 11.102 31.238 1.00 86.75 284 LYS A CA 1
ATOM 2300 C C . LYS A 1 284 ? -43.769 10.823 30.898 1.00 86.75 284 LYS A C 1
ATOM 2302 O O . LYS A 1 284 ? -44.595 10.824 31.802 1.00 86.75 284 LYS A O 1
ATOM 2307 N N . GLN A 1 285 ? -44.061 10.496 29.641 1.00 90.94 285 GLN A N 1
ATOM 2308 C CA . GLN A 1 285 ? -45.403 10.126 29.201 1.00 90.94 285 GLN A CA 1
ATOM 2309 C C . GLN A 1 285 ? -45.935 8.914 29.978 1.00 90.94 285 GLN A C 1
ATOM 2311 O O . GLN A 1 285 ? -47.024 8.991 30.535 1.00 90.94 285 GLN A O 1
ATOM 2316 N N . LYS A 1 286 ? -45.149 7.835 30.109 1.00 85.19 286 LYS A N 1
ATOM 2317 C CA . LYS A 1 286 ? -45.543 6.666 30.917 1.00 85.19 286 LYS A CA 1
ATOM 2318 C C . LYS A 1 286 ? -45.763 7.004 32.393 1.00 85.19 286 LYS A C 1
ATOM 2320 O O . LYS A 1 286 ? -46.658 6.453 33.023 1.00 85.19 286 LYS A O 1
ATOM 2325 N N . ASN A 1 287 ? -44.956 7.900 32.960 1.00 85.06 287 ASN A N 1
ATOM 2326 C CA . ASN A 1 287 ? -45.132 8.354 34.338 1.00 85.06 287 ASN A CA 1
ATOM 2327 C C . ASN A 1 287 ? -46.432 9.158 34.507 1.00 85.06 287 ASN A C 1
ATOM 2329 O O . ASN A 1 287 ? -47.148 8.982 35.490 1.00 85.06 287 ASN A O 1
ATOM 2333 N N . ASP A 1 288 ? -46.757 10.014 33.541 1.00 86.25 288 ASP A N 1
ATOM 2334 C CA . ASP A 1 288 ? -47.988 10.805 33.551 1.00 86.25 288 ASP A CA 1
ATOM 2335 C C . ASP A 1 288 ? -49.229 9.921 33.303 1.00 86.25 288 ASP A C 1
ATOM 2337 O O . ASP A 1 288 ? -50.251 10.100 33.966 1.00 86.25 288 ASP A O 1
ATOM 2341 N N . GLU A 1 289 ? -49.123 8.889 32.461 1.00 84.81 289 GLU A N 1
ATOM 2342 C CA . GLU A 1 289 ? -50.137 7.834 32.310 1.00 84.81 289 GLU A CA 1
ATOM 2343 C C . GLU A 1 289 ? -50.361 7.071 33.631 1.00 84.81 289 GLU A C 1
ATOM 2345 O O . GLU A 1 289 ? -51.503 6.930 34.067 1.00 84.81 289 GLU A O 1
ATOM 2350 N N . CYS A 1 290 ? -49.298 6.662 34.337 1.00 74.62 290 CYS A N 1
ATOM 2351 C CA . CYS A 1 290 ? -49.405 6.016 35.655 1.00 74.62 290 CYS A CA 1
ATOM 2352 C C . CYS A 1 290 ? -50.038 6.919 36.727 1.00 74.62 290 CYS A C 1
ATOM 2354 O O . CYS A 1 290 ? -50.776 6.431 37.586 1.00 74.62 290 CYS A O 1
ATOM 2356 N N . LYS A 1 291 ? -49.776 8.231 36.696 1.00 75.19 291 LYS A N 1
ATOM 2357 C CA . LYS A 1 291 ? -50.441 9.191 37.595 1.00 75.19 291 LYS A CA 1
ATOM 2358 C C . LYS A 1 291 ? -51.937 9.298 37.300 1.00 75.19 291 LYS A C 1
ATOM 2360 O O . LYS A 1 291 ? -52.729 9.364 38.236 1.00 75.19 291 LYS A O 1
ATOM 2365 N N . ASN A 1 292 ? -52.317 9.283 36.023 1.00 71.75 292 ASN A N 1
ATOM 2366 C CA . ASN A 1 292 ? -53.706 9.429 35.585 1.00 71.75 292 ASN A CA 1
ATOM 2367 C C . ASN A 1 292 ? -54.541 8.150 35.759 1.00 71.75 292 ASN A C 1
ATOM 2369 O O . ASN A 1 292 ? -55.749 8.241 35.956 1.00 71.75 292 ASN A O 1
ATOM 2373 N N . ILE A 1 293 ? -53.915 6.969 35.741 1.00 68.62 293 ILE A N 1
ATOM 2374 C CA . ILE A 1 293 ? -54.583 5.673 35.969 1.00 68.62 293 ILE A CA 1
ATOM 2375 C C . ILE A 1 293 ? -54.917 5.450 37.460 1.00 68.62 293 ILE A C 1
ATOM 2377 O O . ILE A 1 293 ? -55.587 4.485 37.814 1.00 68.62 293 ILE A O 1
ATOM 2381 N N . GLY A 1 294 ? -54.538 6.375 38.347 1.00 54.41 294 GLY A N 1
ATOM 2382 C CA . GLY A 1 294 ? -54.811 6.247 39.772 1.00 54.41 294 GLY A CA 1
ATOM 2383 C C . GLY A 1 294 ? -53.966 5.128 40.362 1.00 54.41 294 GLY A C 1
ATOM 2384 O O . GLY A 1 294 ? -54.468 4.060 40.701 1.00 54.41 294 GLY A O 1
ATOM 2385 N N . CYS A 1 295 ? -52.663 5.376 40.497 1.00 47.53 295 CYS A N 1
ATOM 2386 C CA . CYS A 1 295 ? -51.827 4.533 41.339 1.00 47.53 295 CYS A CA 1
ATOM 2387 C C . CYS A 1 295 ? -52.473 4.486 42.742 1.00 47.53 295 CYS A C 1
ATOM 2389 O O . CYS A 1 295 ? -52.692 5.555 43.331 1.00 47.53 295 CYS A O 1
ATOM 2391 N N . PRO A 1 296 ? -52.835 3.303 43.276 1.00 45.66 296 PRO A N 1
ATOM 2392 C CA . PRO A 1 296 ? -53.363 3.201 44.625 1.00 45.66 296 PRO A CA 1
ATOM 2393 C C . PRO A 1 296 ? -52.364 3.856 45.572 1.00 45.66 296 PRO A C 1
ATOM 2395 O O . PRO A 1 296 ? -51.165 3.592 45.493 1.00 45.66 296 PRO A O 1
ATOM 2398 N N . LYS A 1 297 ? -52.851 4.713 46.471 1.00 45.50 297 LYS A N 1
ATOM 2399 C CA . LYS A 1 297 ? -52.085 5.187 47.627 1.00 45.50 297 LYS A CA 1
ATOM 2400 C C . LYS A 1 297 ? -51.729 3.982 48.503 1.00 45.50 297 LYS A C 1
ATOM 2402 O O . LYS A 1 297 ? -52.408 3.715 49.485 1.00 45.50 297 LYS A O 1
ATOM 2407 N N . VAL A 1 298 ? -50.700 3.231 48.141 1.00 49.41 298 VAL A N 1
ATOM 2408 C CA . VAL A 1 298 ? -50.135 2.168 48.965 1.00 49.41 298 VAL A CA 1
ATOM 2409 C C . VAL A 1 298 ? -48.617 2.292 48.861 1.00 49.41 298 VAL A C 1
ATOM 2411 O O . VAL A 1 298 ? -48.054 2.252 47.772 1.00 49.41 298 VAL A O 1
ATOM 2414 N N . CYS A 1 299 ? -47.990 2.479 50.024 1.00 43.94 299 CYS A N 1
ATOM 2415 C CA . CYS A 1 299 ? -46.545 2.512 50.281 1.00 43.94 299 CYS A CA 1
ATOM 2416 C C . CYS A 1 299 ? -45.794 3.852 50.147 1.00 43.94 299 CYS A C 1
ATOM 2418 O O . CYS A 1 299 ? -44.659 3.886 49.689 1.00 43.94 299 CYS A O 1
ATOM 2420 N N . LEU A 1 300 ? -46.358 4.937 50.686 1.00 45.78 300 LEU A N 1
ATOM 2421 C CA . LEU A 1 300 ? -45.567 5.951 51.410 1.00 45.78 300 LEU A CA 1
ATOM 2422 C C . LEU A 1 300 ? -46.285 6.302 52.722 1.00 45.78 300 LEU A C 1
ATOM 2424 O O . LEU A 1 300 ? -46.782 7.407 52.908 1.00 45.78 300 LEU A O 1
ATOM 2428 N N . ALA A 1 301 ? -46.407 5.307 53.599 1.00 43.44 301 ALA A N 1
ATOM 2429 C CA . ALA A 1 301 ? -46.670 5.487 55.023 1.00 43.44 301 ALA A CA 1
ATOM 2430 C C . ALA A 1 301 ? -46.464 4.142 55.726 1.00 43.44 301 ALA A C 1
ATOM 2432 O O . ALA A 1 301 ? -47.353 3.298 55.687 1.00 43.44 301 ALA A O 1
ATOM 2433 N N . GLN A 1 302 ? -45.293 3.945 56.328 1.00 37.28 302 GLN A N 1
ATOM 2434 C CA . GLN A 1 302 ? -45.150 3.526 57.726 1.00 37.28 302 GLN A CA 1
ATOM 2435 C C . GLN A 1 302 ? -43.657 3.417 58.076 1.00 37.28 302 GLN A C 1
ATOM 2437 O O . GLN A 1 302 ? -42.956 2.580 57.518 1.00 37.28 302 GLN A O 1
ATOM 2442 N N . THR A 1 303 ? -43.266 4.302 59.007 1.00 40.28 303 THR A N 1
ATOM 2443 C CA . THR A 1 303 ? -42.061 4.345 59.869 1.00 40.28 303 THR A CA 1
ATOM 2444 C C . THR A 1 303 ? -40.688 4.383 59.219 1.00 40.28 303 THR A C 1
ATOM 2446 O O . THR A 1 303 ? -40.239 3.342 58.699 1.00 40.28 303 THR A O 1
#